Protein AF-0000000077106886 (afdb_homodimer)

pLDDT: mean 86.61, std 11.72, range [45.75, 97.06]

Solvent-accessible surface area (backbone atoms only — not comparable to full-atom values): 14166 Å² total; per-residue (Å²): 125,55,72,69,50,50,53,49,49,54,51,47,49,50,28,23,51,37,14,33,34,45,38,49,25,30,41,24,24,16,42,32,10,67,56,67,72,30,29,49,51,28,30,34,49,17,32,49,42,15,34,51,50,33,48,52,48,27,55,71,69,66,71,48,72,76,53,63,71,43,56,68,70,45,60,75,70,38,60,51,25,6,55,31,52,41,49,38,44,21,49,31,15,53,42,21,74,72,65,31,52,46,56,44,48,43,41,13,44,52,27,18,52,56,40,15,45,55,35,25,42,67,13,45,75,82,43,72,67,43,74,74,43,70,40,36,50,46,2,50,50,23,21,48,52,0,33,50,30,38,64,56,126,126,57,72,71,50,49,53,50,48,54,51,48,50,50,28,23,53,37,14,34,34,45,37,50,26,30,40,24,24,15,42,32,11,68,56,66,71,30,29,51,52,28,30,34,50,17,32,49,43,16,32,48,51,32,48,53,47,27,54,70,69,64,71,48,72,76,53,64,72,43,55,68,69,45,60,77,70,38,60,50,26,6,55,30,52,40,50,38,45,22,49,31,14,53,43,20,72,73,65,30,52,46,56,44,49,42,41,14,44,53,27,19,51,56,41,15,46,54,35,25,42,68,14,46,75,82,44,73,68,43,75,74,44,70,40,37,49,44,2,50,50,23,20,47,53,0,34,52,31,37,65,56,128

Foldseek 3Di:
DPPVVVVVVVVVVVVVVVVVVVLVLLVVLLVVCVVVVALLVSLVVVVVVVVVVVQVVCVVVVVHDDDPVVVVPADPCVVCVVVVSSVVSSVSSVPCVPPHSLLVVLVVVLVVLVVVQVCQCVVPPVHHRDNDDPVSVVVSVVSNVVSCVVPDD/DPPVVVVVVVVVVVVVVVVVVVLVLLVVLLVVCVVVVALLVSLVVVVVVVVVVVQVVCVVVVVHDDDPVVVVPADPVVVCPVVVSSVVSSVSSVPCVPPHSLLVVLVVVLVVLVVVQVCQCVVPPVHHRDNDDPVSVVVSVVSNVVSCVVPDD

Organism: Hirschia baltica (strain ATCC 49814 / DSM 5838 / IFAM 1418) (NCBI:txid582402)

Structure (mmCIF, N/CA/C/O backbone):
data_AF-0000000077106886-model_v1
#
loop_
_entity.id
_entity.type
_entity.pdbx_description
1 polymer 'DMT family transporter'
#
loop_
_atom_site.group_PDB
_atom_site.id
_atom_site.type_symbol
_atom_site.label_atom_id
_atom_site.label_alt_id
_atom_site.label_comp_id
_atom_site.label_asym_id
_atom_site.label_entity_id
_atom_site.label_seq_id
_atom_site.pdbx_PDB_ins_code
_atom_site.Cartn_x
_atom_site.Cartn_y
_atom_site.Cartn_z
_atom_site.occupancy
_atom_site.B_iso_or_equiv
_atom_site.auth_seq_id
_atom_site.auth_comp_id
_atom_site.auth_asym_id
_atom_site.auth_atom_id
_atom_site.pdbx_PDB_model_num
ATOM 1 N N . MET A 1 1 ? -1.456 -30.344 10.289 1 48.84 1 MET A N 1
ATOM 2 C CA . MET A 1 1 ? -1.966 -29.469 9.234 1 48.84 1 MET A CA 1
ATOM 3 C C . MET A 1 1 ? -1.295 -29.797 7.902 1 48.84 1 MET A C 1
ATOM 5 O O . MET A 1 1 ? -0.074 -29.938 7.84 1 48.84 1 MET A O 1
ATOM 9 N N . SER A 1 2 ? -1.958 -30.188 6.902 1 60.47 2 SER A N 1
ATOM 10 C CA . SER A 1 2 ? -1.422 -30.547 5.598 1 60.47 2 SER A CA 1
ATOM 11 C C . SER A 1 2 ? -0.487 -29.469 5.059 1 60.47 2 SER A C 1
ATOM 13 O O . SER A 1 2 ? -0.568 -28.312 5.465 1 60.47 2 SER A O 1
ATOM 15 N N . SER A 1 3 ? 0.584 -29.844 4.34 1 66.69 3 SER A N 1
ATOM 16 C CA . SER A 1 3 ? 1.557 -28.938 3.734 1 66.69 3 SER A CA 1
ATOM 17 C C . SER A 1 3 ? 0.869 -27.75 3.062 1 66.69 3 SER A C 1
ATOM 19 O O . SER A 1 3 ? 1.341 -26.625 3.158 1 66.69 3 SER A O 1
ATOM 21 N N . ALA A 1 4 ? -0.23 -28.078 2.416 1 68.94 4 ALA A N 1
ATOM 22 C CA . ALA A 1 4 ? -1.023 -27.031 1.778 1 68.94 4 ALA A CA 1
ATOM 23 C C . ALA A 1 4 ? -1.6 -26.078 2.814 1 68.94 4 ALA A C 1
ATOM 25 O O . ALA A 1 4 ? -1.629 -24.859 2.596 1 68.94 4 ALA A O 1
ATOM 26 N N . GLY A 1 5 ? -1.905 -26.672 3.898 1 72 5 GLY A N 1
ATOM 27 C CA . GLY A 1 5 ? -2.441 -25.875 4.988 1 72 5 GLY A CA 1
ATOM 28 C C . GLY A 1 5 ? -1.419 -24.938 5.598 1 72 5 GLY A C 1
ATOM 29 O O . GLY A 1 5 ? -1.726 -23.781 5.879 1 72 5 GLY A O 1
ATOM 30 N N . LEU A 1 6 ? -0.205 -25.375 5.691 1 74.94 6 LEU A N 1
ATOM 31 C CA . LEU A 1 6 ? 0.868 -24.578 6.277 1 74.94 6 LEU A CA 1
ATOM 32 C C . LEU A 1 6 ? 1.266 -23.438 5.355 1 74.94 6 LEU A C 1
ATOM 34 O O . LEU A 1 6 ? 1.49 -22.312 5.812 1 74.94 6 LEU A O 1
ATOM 38 N N . THR A 1 7 ? 1.307 -23.766 4.09 1 77.12 7 THR A N 1
ATOM 39 C CA . THR A 1 7 ? 1.648 -22.734 3.117 1 77.12 7 THR A CA 1
ATOM 40 C C . THR A 1 7 ? 0.596 -21.641 3.107 1 77.12 7 THR A C 1
ATOM 42 O O . THR A 1 7 ? 0.933 -20.453 3.059 1 77.12 7 THR A O 1
ATOM 45 N N . GLY A 1 8 ? -0.577 -22.094 3.275 1 81.5 8 GLY A N 1
ATOM 46 C CA . GLY A 1 8 ? -1.662 -21.141 3.352 1 81.5 8 GLY A CA 1
ATOM 47 C C . GLY A 1 8 ? -1.581 -20.234 4.574 1 81.5 8 GLY A C 1
ATOM 48 O O . GLY A 1 8 ? -1.783 -19.031 4.477 1 81.5 8 GLY A O 1
ATOM 49 N N . PHE A 1 9 ? -1.176 -20.922 5.637 1 81 9 PHE A N 1
ATOM 50 C CA . PHE A 1 9 ? -1.066 -20.172 6.887 1 81 9 PHE A CA 1
ATOM 51 C C . PHE A 1 9 ? 0.049 -19.141 6.805 1 81 9 PHE A C 1
ATOM 53 O O . PHE A 1 9 ? -0.137 -17.984 7.203 1 81 9 PHE 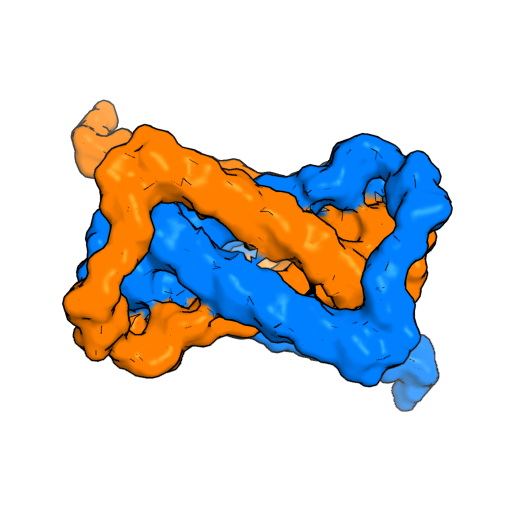A O 1
ATOM 60 N N . PHE A 1 10 ? 1.127 -19.453 6.293 1 88.56 10 PHE A N 1
ATOM 61 C CA . PHE A 1 10 ? 2.27 -18.547 6.199 1 88.56 10 PHE A CA 1
ATOM 62 C C . PHE A 1 10 ? 1.976 -17.406 5.238 1 88.56 10 PHE A C 1
ATOM 64 O O . PHE A 1 10 ? 2.389 -16.266 5.473 1 88.56 10 PHE A O 1
ATOM 71 N N . LEU A 1 11 ? 1.22 -17.797 4.219 1 88.44 11 LEU A N 1
ATOM 72 C CA . LEU A 1 11 ? 0.843 -16.766 3.26 1 88.44 11 LEU A CA 1
ATOM 73 C C . LEU A 1 11 ? -0.084 -15.734 3.902 1 88.44 11 LEU A C 1
ATOM 75 O O . LEU A 1 11 ? 0.103 -14.523 3.727 1 88.44 11 LEU A O 1
ATOM 79 N N . LEU A 1 12 ? -0.946 -16.219 4.703 1 84.44 12 LEU A N 1
ATOM 80 C CA . LEU A 1 12 ? -1.905 -15.32 5.34 1 84.44 12 LEU A CA 1
ATOM 81 C C . LEU A 1 12 ? -1.237 -14.508 6.445 1 84.44 12 LEU A C 1
ATOM 83 O O . LEU A 1 12 ? -1.561 -13.328 6.637 1 84.44 12 LEU A O 1
ATOM 87 N N . ALA A 1 13 ? -0.303 -15.109 7.09 1 90.25 13 ALA A N 1
ATOM 88 C CA . ALA A 1 13 ? 0.464 -14.391 8.102 1 90.25 13 ALA A CA 1
ATOM 89 C C . ALA A 1 13 ? 1.29 -13.273 7.473 1 90.25 13 ALA A C 1
ATOM 91 O O . ALA A 1 13 ? 1.413 -12.188 8.047 1 90.25 13 ALA A O 1
ATOM 92 N N . ALA A 1 14 ? 1.794 -13.555 6.352 1 93.69 14 ALA A N 1
ATOM 93 C CA . ALA A 1 14 ? 2.57 -12.555 5.629 1 93.69 14 ALA A CA 1
ATOM 94 C C . ALA A 1 14 ? 1.695 -11.375 5.223 1 93.69 14 ALA A C 1
ATOM 96 O O . ALA A 1 14 ? 2.109 -10.219 5.336 1 93.69 14 ALA A O 1
ATOM 97 N N . ALA A 1 15 ? 0.518 -11.695 4.777 1 91.94 15 ALA A N 1
ATOM 98 C CA . ALA A 1 15 ? -0.419 -10.641 4.406 1 91.94 15 ALA A CA 1
ATOM 99 C C . ALA A 1 15 ? -0.782 -9.781 5.613 1 91.94 15 ALA A C 1
ATOM 101 O O . ALA A 1 15 ? -0.771 -8.547 5.531 1 91.94 15 ALA A O 1
ATOM 102 N N . PHE A 1 16 ? -1.027 -10.461 6.73 1 88.56 16 PHE A N 1
ATOM 103 C CA . PHE A 1 16 ? -1.378 -9.75 7.957 1 88.56 16 PHE A CA 1
ATOM 104 C C . PHE A 1 16 ? -0.244 -8.836 8.398 1 88.56 16 PHE A C 1
ATOM 106 O O . PHE A 1 16 ? -0.473 -7.668 8.719 1 88.56 16 PHE A O 1
ATOM 113 N N . ALA A 1 17 ? 0.912 -9.328 8.398 1 94.06 17 ALA A N 1
ATOM 114 C CA . ALA A 1 17 ? 2.088 -8.539 8.758 1 94.06 17 ALA A CA 1
ATOM 115 C C . ALA A 1 17 ? 2.262 -7.348 7.824 1 94.06 17 ALA A C 1
ATOM 117 O O . ALA A 1 17 ? 2.637 -6.258 8.266 1 94.06 17 ALA A O 1
ATOM 118 N N . GLY A 1 18 ? 2.01 -7.57 6.582 1 94.88 18 GLY A N 1
ATOM 119 C CA . GLY A 1 18 ? 2.057 -6.484 5.617 1 94.88 18 GLY A CA 1
ATOM 120 C C . GLY A 1 18 ? 1.094 -5.359 5.941 1 94.88 18 GLY A C 1
ATOM 121 O O . GLY A 1 18 ? 1.434 -4.184 5.793 1 94.88 18 GLY A O 1
ATOM 122 N N . GLY A 1 19 ? -0.064 -5.73 6.398 1 92.44 19 GLY A N 1
ATOM 123 C CA . GLY A 1 19 ? -1.034 -4.727 6.809 1 92.44 19 GLY A CA 1
ATOM 124 C C . GLY A 1 19 ? -0.555 -3.873 7.965 1 92.44 19 GLY A C 1
ATOM 125 O O . GLY A 1 19 ? -0.679 -2.646 7.934 1 92.44 19 GLY A O 1
ATOM 126 N N . VAL A 1 20 ? 0.002 -4.492 8.891 1 92.75 20 VAL A N 1
ATOM 127 C CA . VAL A 1 20 ? 0.546 -3.781 10.039 1 92.75 20 VAL A CA 1
ATOM 128 C C . VAL A 1 20 ? 1.64 -2.818 9.586 1 92.75 20 VAL A C 1
ATOM 130 O O . VAL A 1 20 ? 1.66 -1.653 9.984 1 92.75 20 VAL A O 1
ATOM 133 N N . LEU A 1 21 ? 2.486 -3.293 8.758 1 95.25 21 LEU A N 1
ATOM 134 C CA . LEU A 1 21 ? 3.602 -2.494 8.266 1 95.25 21 LEU A CA 1
ATOM 135 C C . LEU A 1 21 ? 3.1 -1.312 7.438 1 95.25 21 LEU A C 1
ATOM 137 O O . LEU A 1 21 ? 3.652 -0.213 7.523 1 95.25 21 LEU A O 1
ATOM 141 N N . VAL A 1 22 ? 2.096 -1.556 6.684 1 94 22 VAL A N 1
ATOM 142 C CA . VAL A 1 22 ? 1.547 -0.493 5.848 1 94 22 VAL A CA 1
ATOM 143 C C . VAL A 1 22 ? 0.956 0.605 6.73 1 94 22 VAL A C 1
ATOM 145 O O . VAL A 1 22 ? 1.113 1.794 6.441 1 94 22 VAL A O 1
ATOM 148 N N . SER A 1 23 ? 0.276 0.227 7.723 1 93.94 23 SER A N 1
ATOM 149 C CA . SER A 1 23 ? -0.255 1.213 8.656 1 93.94 23 SER A CA 1
ATOM 150 C C . SER A 1 23 ? 0.865 2.031 9.297 1 93.94 23 SER A C 1
ATOM 152 O O . SER A 1 23 ? 0.771 3.256 9.383 1 93.94 23 SER A O 1
ATOM 154 N N . ALA A 1 24 ? 1.894 1.361 9.695 1 94.94 24 ALA A N 1
ATOM 155 C CA . ALA A 1 24 ? 3.055 2.051 10.25 1 94.94 24 ALA A CA 1
ATOM 156 C C . ALA A 1 24 ? 3.684 2.982 9.219 1 94.94 24 ALA A C 1
ATOM 158 O O . ALA A 1 24 ? 4.094 4.098 9.555 1 94.94 24 ALA A O 1
ATOM 159 N N . GLN A 1 25 ? 3.744 2.5 8.023 1 94.69 25 GLN A N 1
ATOM 160 C CA . GLN A 1 25 ? 4.309 3.291 6.934 1 94.69 25 GLN A CA 1
ATOM 161 C C . GLN A 1 25 ? 3.572 4.617 6.781 1 94.69 25 GLN A C 1
ATOM 163 O O . GLN A 1 25 ? 4.195 5.652 6.535 1 94.69 25 GLN A O 1
ATOM 168 N N . GLY A 1 26 ? 2.27 4.582 6.926 1 94 26 GLY A N 1
ATOM 169 C CA . GLY A 1 26 ? 1.49 5.805 6.84 1 94 26 GLY A CA 1
ATOM 170 C C . GLY A 1 26 ? 1.891 6.84 7.875 1 94 26 GLY A C 1
ATOM 171 O O . GLY A 1 26 ? 2.043 8.023 7.551 1 94 26 GLY A O 1
ATOM 172 N N . MET A 1 27 ? 2.109 6.367 9.031 1 93.56 27 MET A N 1
ATOM 173 C CA . MET A 1 27 ? 2.496 7.266 10.117 1 93.56 27 MET A CA 1
ATOM 174 C C . MET A 1 27 ? 3.926 7.758 9.93 1 93.56 27 MET A C 1
ATOM 176 O O . MET A 1 27 ? 4.215 8.938 10.141 1 93.56 27 MET A O 1
ATOM 180 N N . VAL A 1 28 ? 4.773 6.895 9.57 1 95.56 28 VAL A N 1
ATOM 181 C CA . VAL A 1 28 ? 6.188 7.191 9.391 1 95.56 28 VAL A CA 1
ATOM 182 C C . VAL A 1 28 ? 6.363 8.203 8.258 1 95.56 28 VAL A C 1
ATOM 184 O O . VAL A 1 28 ? 7.066 9.203 8.414 1 95.56 28 VAL A O 1
ATOM 187 N N . ASN A 1 29 ? 5.672 7.992 7.16 1 95.44 29 ASN A N 1
ATOM 188 C CA . ASN A 1 29 ? 5.742 8.93 6.039 1 95.44 29 ASN A CA 1
ATOM 189 C C . ASN A 1 29 ? 5.09 10.266 6.383 1 95.44 29 ASN A C 1
ATOM 191 O O . ASN A 1 29 ? 5.527 11.312 5.906 1 95.44 29 ASN A O 1
ATOM 195 N N . GLY A 1 30 ? 4.082 10.156 7.156 1 95.19 30 GLY A N 1
ATOM 196 C CA . GLY A 1 30 ? 3.482 11.391 7.652 1 95.19 30 GLY A CA 1
ATOM 197 C C . GLY A 1 30 ? 4.445 12.242 8.453 1 95.19 30 GLY A C 1
ATOM 198 O O . GLY A 1 30 ? 4.492 13.461 8.289 1 95.19 30 GLY A O 1
ATOM 199 N N . LYS A 1 31 ? 5.164 11.578 9.273 1 94.81 31 LYS A N 1
ATOM 200 C CA . LYS A 1 31 ? 6.156 12.297 10.07 1 94.81 31 LYS A CA 1
ATOM 201 C C . LYS A 1 31 ? 7.23 12.914 9.188 1 94.81 31 LYS A C 1
ATOM 203 O O . LYS A 1 31 ? 7.629 14.062 9.391 1 94.81 31 LYS A O 1
ATOM 208 N N . LEU A 1 32 ? 7.684 12.195 8.273 1 94.56 32 LEU A N 1
ATOM 209 C CA . LEU A 1 32 ? 8.688 12.703 7.352 1 94.56 32 LEU A CA 1
ATOM 210 C C . LEU A 1 32 ? 8.156 13.906 6.574 1 94.56 32 LEU A C 1
ATOM 212 O O . LEU A 1 32 ? 8.883 14.875 6.34 1 94.56 32 LEU A O 1
ATOM 216 N N . ASN A 1 33 ? 6.914 13.797 6.176 1 94.88 33 ASN A N 1
ATOM 217 C CA . ASN A 1 33 ? 6.27 14.93 5.516 1 94.88 33 ASN A CA 1
ATOM 218 C C . ASN A 1 33 ? 6.227 16.156 6.426 1 94.88 33 ASN A C 1
ATOM 220 O O . ASN A 1 33 ? 6.461 17.281 5.973 1 94.88 33 ASN A O 1
ATOM 224 N N . GLN A 1 34 ? 5.961 15.938 7.656 1 94.12 34 GLN A N 1
ATOM 225 C CA . GLN A 1 34 ? 5.906 17.047 8.609 1 94.12 34 GLN A CA 1
ATOM 226 C C . GLN A 1 34 ? 7.273 17.703 8.758 1 94.12 34 GLN A C 1
ATOM 228 O O . GLN A 1 34 ? 7.363 18.922 8.945 1 94.12 34 GLN A O 1
ATOM 233 N N . VAL A 1 35 ? 8.312 16.953 8.648 1 93.75 35 VAL A N 1
ATOM 234 C CA . VAL A 1 35 ? 9.672 17.453 8.797 1 93.75 35 VAL A CA 1
ATOM 235 C C . VAL A 1 35 ? 10.102 18.188 7.527 1 93.75 35 VAL A C 1
ATOM 237 O O . VAL A 1 35 ? 10.664 19.281 7.59 1 93.75 35 VAL A O 1
ATOM 240 N N . LEU A 1 36 ? 9.711 17.672 6.418 1 93.69 36 LEU A N 1
ATOM 241 C CA . LEU A 1 36 ? 10.227 18.172 5.145 1 93.69 36 LEU A CA 1
ATOM 242 C C . LEU A 1 36 ? 9.273 19.188 4.527 1 93.69 36 LEU A C 1
ATOM 244 O O . LEU A 1 36 ? 9.68 20 3.693 1 93.69 36 LEU A O 1
ATOM 248 N N . GLY A 1 37 ? 8.016 19 4.848 1 92.19 37 GLY A N 1
ATOM 249 C CA . GLY A 1 37 ? 7 19.875 4.289 1 92.19 37 GLY A CA 1
ATOM 250 C C . GLY A 1 37 ? 6.594 19.484 2.877 1 92.19 37 GLY A C 1
ATOM 251 O O . GLY A 1 37 ? 6.039 20.312 2.141 1 92.19 37 GLY A O 1
ATOM 252 N N . SER A 1 38 ? 6.941 18.328 2.494 1 94.31 38 SER A N 1
ATOM 253 C CA . SER A 1 38 ? 6.645 17.859 1.145 1 94.31 38 SER A CA 1
ATOM 254 C C . SER A 1 38 ? 6.344 16.359 1.129 1 94.31 38 SER A C 1
ATOM 256 O O . SER A 1 38 ? 7.242 15.547 1.303 1 94.31 38 SER A O 1
ATOM 258 N N . PRO A 1 39 ? 5.086 16.047 0.758 1 94.62 39 PRO A N 1
ATOM 259 C CA . PRO A 1 39 ? 4.746 14.625 0.671 1 94.62 39 PRO A CA 1
ATOM 260 C C . PRO A 1 39 ? 5.504 13.906 -0.444 1 94.62 39 PRO A C 1
ATOM 262 O O . PRO A 1 39 ? 5.812 12.719 -0.319 1 94.62 39 PRO A O 1
ATOM 265 N N . ILE A 1 40 ? 5.863 14.633 -1.47 1 95.69 40 ILE A N 1
ATOM 266 C CA . ILE A 1 40 ? 6.582 14.047 -2.592 1 95.69 40 ILE A CA 1
ATOM 267 C C . ILE A 1 40 ? 8.016 13.711 -2.17 1 95.69 40 ILE A C 1
ATOM 269 O O . ILE A 1 40 ? 8.523 12.633 -2.48 1 95.69 40 ILE A O 1
ATOM 273 N N . GLN A 1 41 ? 8.602 14.602 -1.417 1 95.38 41 GLN A N 1
ATOM 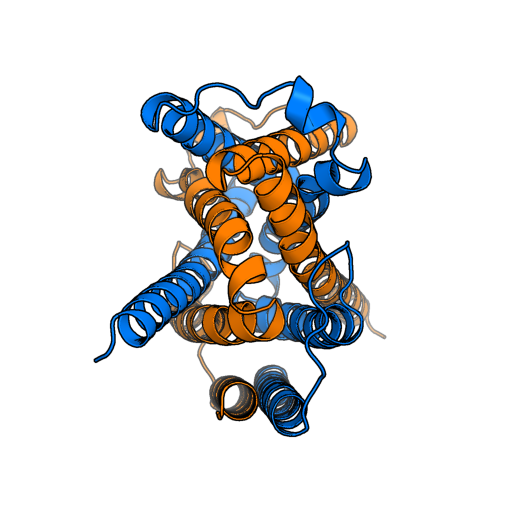274 C CA . GLN A 1 41 ? 9.945 14.328 -0.918 1 95.38 41 GLN A CA 1
ATOM 275 C C . GLN A 1 41 ? 9.945 13.164 0.073 1 95.38 41 GLN A C 1
ATOM 277 O O . GLN A 1 41 ? 10.836 12.32 0.049 1 95.38 41 GLN A O 1
ATOM 282 N N . ALA A 1 42 ? 8.953 13.156 0.899 1 95.62 42 ALA A N 1
ATOM 283 C CA . ALA A 1 42 ? 8.828 12.055 1.847 1 95.62 42 ALA A CA 1
ATOM 284 C C . ALA A 1 42 ? 8.703 10.719 1.12 1 95.62 42 ALA A C 1
ATOM 286 O O . ALA A 1 42 ? 9.398 9.758 1.455 1 95.62 42 ALA A O 1
ATOM 287 N N . ALA A 1 43 ? 7.891 10.688 0.125 1 96.31 43 ALA A N 1
ATOM 288 C CA . ALA A 1 43 ? 7.676 9.469 -0.661 1 96.31 43 ALA A CA 1
ATOM 289 C C . ALA A 1 43 ? 8.945 9.062 -1.396 1 96.31 43 ALA A C 1
ATOM 291 O O . ALA A 1 43 ? 9.258 7.875 -1.499 1 96.31 43 ALA A O 1
ATOM 292 N N . PHE A 1 44 ? 9.641 10.086 -1.904 1 96.44 44 PHE A N 1
ATOM 293 C CA . PHE A 1 44 ? 10.875 9.812 -2.631 1 96.44 44 PHE A CA 1
ATOM 294 C C . PHE A 1 44 ? 11.906 9.141 -1.724 1 96.44 44 PHE A C 1
ATOM 296 O O . PHE A 1 44 ? 12.57 8.188 -2.129 1 96.44 44 PHE A O 1
ATOM 303 N N . ILE A 1 45 ? 12.023 9.609 -0.563 1 95.69 45 ILE A N 1
ATOM 304 C CA . ILE A 1 45 ? 12.953 9.031 0.401 1 95.69 45 ILE A CA 1
ATOM 305 C C . ILE A 1 45 ? 12.516 7.609 0.748 1 95.69 45 ILE A C 1
ATOM 307 O O . ILE A 1 45 ? 13.344 6.691 0.777 1 95.69 45 ILE A O 1
ATOM 311 N N . SER A 1 46 ? 11.273 7.414 1.009 1 96.31 46 SER A N 1
ATOM 312 C CA . SER A 1 46 ? 10.75 6.086 1.307 1 96.31 46 SER A CA 1
ATOM 313 C C . SER A 1 46 ? 11.016 5.113 0.16 1 96.31 46 SER A C 1
ATOM 315 O O . SER A 1 46 ? 11.484 3.996 0.382 1 96.31 46 SER A O 1
ATOM 317 N N . PHE A 1 47 ? 10.742 5.535 -1.035 1 97.06 47 PHE A N 1
ATOM 318 C CA . PHE A 1 47 ? 10.961 4.688 -2.201 1 97.06 47 PHE A CA 1
ATOM 319 C C . PHE A 1 47 ? 12.445 4.422 -2.408 1 97.06 47 PHE A C 1
ATOM 321 O O . PHE A 1 47 ? 12.828 3.357 -2.891 1 97.06 47 PHE A O 1
ATOM 328 N N . SER A 1 48 ? 13.305 5.406 -2.107 1 97.06 48 SER A N 1
ATOM 329 C CA . SER A 1 48 ? 14.742 5.172 -2.176 1 97.06 48 SER A CA 1
ATOM 330 C C . SER A 1 48 ? 15.164 4.055 -1.229 1 97.06 48 SER A C 1
ATOM 332 O O . SER A 1 48 ? 15.93 3.168 -1.611 1 97.06 48 SER A O 1
ATOM 334 N N . GLY A 1 49 ? 14.664 4.164 -0.041 1 97 49 GLY A N 1
ATOM 335 C CA . GLY A 1 49 ? 14.969 3.117 0.92 1 97 49 GLY A CA 1
ATOM 336 C C . GLY A 1 49 ? 14.492 1.746 0.48 1 97 49 GLY A C 1
ATOM 337 O O . GLY A 1 49 ? 15.25 0.774 0.533 1 97 49 GLY A O 1
ATOM 338 N N . GLY A 1 50 ? 13.211 1.658 0.047 1 96.94 50 GLY A N 1
ATOM 339 C CA . GLY A 1 50 ? 12.68 0.393 -0.434 1 96.94 50 GLY A CA 1
ATOM 340 C C . GLY A 1 50 ? 13.406 -0.134 -1.658 1 96.94 50 GLY A C 1
ATOM 341 O O . GLY A 1 50 ? 13.641 -1.338 -1.777 1 96.94 50 GLY A O 1
ATOM 342 N N . TRP A 1 51 ? 13.727 0.736 -2.518 1 96.81 51 TRP A N 1
ATOM 343 C CA . TRP A 1 51 ? 14.453 0.378 -3.73 1 96.81 51 TRP A CA 1
ATOM 344 C C . TRP A 1 51 ? 15.82 -0.216 -3.395 1 96.81 51 TRP A C 1
ATOM 346 O O . TRP A 1 51 ? 16.219 -1.237 -3.961 1 96.81 51 TRP A O 1
ATOM 356 N N . LEU A 1 52 ? 16.5 0.399 -2.48 1 96.69 52 LEU A N 1
ATOM 357 C CA . LEU A 1 52 ? 17.812 -0.093 -2.049 1 96.69 52 LEU A CA 1
ATOM 358 C C . LEU A 1 52 ? 17.688 -1.457 -1.378 1 96.69 52 LEU A C 1
ATOM 360 O O . LEU A 1 52 ? 18.469 -2.361 -1.645 1 96.69 52 LEU A O 1
ATOM 364 N N . ILE A 1 53 ? 16.75 -1.61 -0.521 1 96.69 53 ILE A N 1
ATOM 365 C CA . ILE A 1 53 ? 16.516 -2.869 0.18 1 96.69 53 ILE A CA 1
ATOM 366 C C . ILE A 1 53 ? 16.25 -3.982 -0.832 1 96.69 53 ILE A C 1
ATOM 368 O O . ILE A 1 53 ? 16.859 -5.055 -0.756 1 96.69 53 ILE A O 1
ATOM 372 N N . LEU A 1 54 ? 15.391 -3.725 -1.764 1 96.19 54 LEU A N 1
ATOM 373 C CA . LEU A 1 54 ? 15.062 -4.723 -2.775 1 96.19 54 LEU A CA 1
ATOM 374 C C . LEU A 1 54 ? 16.266 -5.031 -3.654 1 96.19 54 LEU A C 1
ATOM 376 O O . LEU A 1 54 ? 16.469 -6.18 -4.047 1 96.19 54 LEU A O 1
ATOM 380 N N . GLY A 1 55 ? 17.031 -4.012 -3.994 1 95.19 55 GLY A N 1
ATOM 381 C CA . GLY A 1 55 ? 18.266 -4.234 -4.746 1 95.19 55 GLY A CA 1
ATOM 382 C C . GLY A 1 55 ? 19.234 -5.148 -4.035 1 95.19 55 GLY A C 1
ATOM 383 O O . GLY A 1 55 ? 19.781 -6.074 -4.641 1 95.19 55 GLY A O 1
ATOM 384 N N . VAL A 1 56 ? 19.422 -4.84 -2.791 1 95.06 56 VAL A N 1
ATOM 385 C CA . VAL A 1 56 ? 20.328 -5.656 -1.99 1 95.06 56 VAL A CA 1
ATOM 386 C C . VAL A 1 56 ? 19.797 -7.086 -1.906 1 95.06 56 VAL A C 1
ATOM 388 O O . VAL A 1 56 ? 20.562 -8.047 -2.066 1 95.06 56 VAL A O 1
ATOM 391 N N . MET A 1 57 ? 18.5 -7.258 -1.697 1 94.06 57 MET A N 1
ATOM 392 C CA . MET A 1 57 ? 17.891 -8.586 -1.61 1 94.06 57 MET A CA 1
ATOM 393 C C . MET A 1 57 ? 18.031 -9.328 -2.936 1 94.06 57 MET A C 1
ATOM 395 O O . MET A 1 57 ? 18.234 -10.547 -2.951 1 94.06 57 MET A O 1
ATOM 399 N N . MET A 1 58 ? 17.781 -8.602 -3.98 1 92.62 58 MET A N 1
ATOM 400 C CA . MET A 1 58 ? 17.906 -9.195 -5.309 1 92.62 58 MET A CA 1
ATOM 401 C C . MET A 1 58 ? 19.328 -9.734 -5.52 1 92.62 58 MET A C 1
ATOM 403 O O . MET A 1 58 ? 19.5 -10.836 -6.039 1 92.62 58 MET A O 1
ATOM 407 N N . PHE A 1 59 ? 20.281 -8.977 -5.137 1 89.25 59 PHE A N 1
ATOM 408 C CA . PHE A 1 59 ? 21.672 -9.375 -5.273 1 89.25 59 PHE A CA 1
ATOM 409 C C . PHE A 1 59 ? 21.984 -10.562 -4.367 1 89.25 59 PHE A C 1
ATOM 411 O O . PHE A 1 59 ? 22.672 -11.5 -4.781 1 89.25 59 PHE A O 1
ATOM 418 N N . LEU A 1 60 ? 21.453 -10.562 -3.195 1 90.38 60 LEU A N 1
ATOM 419 C CA . LEU A 1 60 ? 21.75 -11.602 -2.217 1 90.38 60 LEU A CA 1
ATOM 420 C C . LEU A 1 60 ? 21.016 -12.898 -2.559 1 90.38 60 LEU A C 1
ATOM 422 O O . LEU A 1 60 ? 21.453 -13.984 -2.174 1 90.38 60 LEU A O 1
ATOM 426 N N . SER A 1 61 ? 19.844 -12.844 -3.141 1 85.88 61 SER A N 1
ATOM 427 C CA . SER A 1 61 ? 19.047 -14.023 -3.449 1 85.88 61 SER A CA 1
ATOM 428 C C . SER A 1 61 ? 19.656 -14.812 -4.602 1 85.88 61 SER A C 1
ATOM 430 O O . SER A 1 61 ? 19.234 -15.93 -4.887 1 85.88 61 SER A O 1
ATOM 432 N N . GLY A 1 62 ? 20.688 -14.297 -5.266 1 79.94 62 GLY A N 1
ATOM 433 C CA . GLY A 1 62 ? 21.359 -15.023 -6.328 1 79.94 62 GLY A CA 1
ATOM 434 C C . GLY A 1 62 ? 20.703 -14.852 -7.68 1 79.94 62 GLY A C 1
ATOM 435 O O . GLY A 1 62 ? 21.234 -15.305 -8.695 1 79.94 62 GLY A O 1
ATOM 436 N N . HIS A 1 63 ? 19.453 -14.492 -7.723 1 74.19 63 HIS A N 1
ATOM 437 C CA . HIS A 1 63 ? 18.734 -14.383 -8.992 1 74.19 63 HIS A CA 1
ATOM 438 C C . HIS A 1 63 ? 19.328 -13.281 -9.867 1 74.19 63 HIS A C 1
ATOM 440 O O . HIS A 1 63 ? 19.156 -13.289 -11.086 1 74.19 63 HIS A O 1
ATOM 446 N N . GLY A 1 64 ? 20.25 -12.469 -9.25 1 79.88 64 GLY A N 1
ATOM 447 C CA . GLY A 1 64 ? 20.828 -11.383 -10.016 1 79.88 64 GLY A CA 1
ATOM 448 C C . GLY A 1 64 ? 19.797 -10.422 -10.578 1 79.88 64 GLY A C 1
ATOM 449 O O . GLY A 1 64 ? 18.688 -10.336 -10.07 1 79.88 64 GLY A O 1
ATOM 450 N N . ALA A 1 65 ? 20.172 -9.641 -11.68 1 86.12 65 ALA A N 1
ATOM 451 C CA . ALA A 1 65 ? 19.312 -8.672 -12.352 1 86.12 65 ALA A CA 1
ATOM 452 C C . ALA A 1 65 ? 18.25 -9.375 -13.195 1 86.12 65 ALA A C 1
ATOM 454 O O . ALA A 1 65 ? 18.453 -10.5 -13.656 1 86.12 65 ALA A O 1
ATOM 455 N N . PRO A 1 66 ? 17.047 -8.758 -13.266 1 88.38 66 PRO A N 1
ATOM 456 C CA . PRO A 1 66 ? 16 -9.352 -14.109 1 88.38 66 PRO A CA 1
ATOM 457 C C . PRO A 1 66 ? 16.484 -9.648 -15.531 1 88.38 66 PRO A C 1
ATOM 459 O O . PRO A 1 66 ? 17.266 -8.875 -16.094 1 88.38 66 PRO A O 1
ATOM 462 N N . SER A 1 67 ? 16.125 -10.867 -15.984 1 88.94 67 SER A N 1
ATOM 463 C CA . SER A 1 67 ? 16.453 -11.234 -17.359 1 88.94 67 SER A CA 1
ATOM 464 C C . SER A 1 67 ? 15.781 -10.297 -18.359 1 88.94 67 SER A C 1
ATOM 466 O O . SER A 1 67 ? 14.555 -10.172 -18.359 1 88.94 67 SER A O 1
ATOM 468 N N . MET A 1 68 ? 16.594 -9.75 -19.125 1 91.12 68 MET A N 1
ATOM 469 C CA . MET A 1 68 ? 16.047 -8.852 -20.125 1 91.12 68 MET A CA 1
ATOM 470 C C . MET A 1 68 ? 15.188 -9.609 -21.125 1 91.12 68 MET A C 1
ATOM 472 O O . MET A 1 68 ? 14.211 -9.07 -21.641 1 91.12 68 MET A O 1
ATOM 476 N N . THR A 1 69 ? 15.562 -10.812 -21.375 1 92.31 69 THR A N 1
ATOM 477 C CA . THR A 1 69 ? 14.789 -11.648 -22.281 1 92.31 69 THR A CA 1
ATOM 478 C C . THR A 1 69 ? 13.391 -11.914 -21.703 1 92.31 69 THR A C 1
ATOM 480 O O . THR A 1 69 ? 12.391 -11.75 -22.406 1 92.31 69 THR A O 1
ATOM 483 N N . ARG A 1 70 ? 13.367 -12.234 -20.484 1 92.5 70 ARG A N 1
ATOM 484 C CA . ARG A 1 70 ? 12.078 -12.477 -19.859 1 92.5 70 ARG A CA 1
ATOM 485 C C . ARG A 1 70 ? 11.273 -11.188 -19.734 1 92.5 70 ARG A C 1
ATOM 487 O O . ARG A 1 70 ? 10.07 -11.172 -20.016 1 92.5 70 ARG A O 1
ATOM 494 N N . LEU A 1 71 ? 11.953 -10.156 -19.375 1 92.81 71 LEU A N 1
ATOM 495 C CA . LEU A 1 71 ? 11.297 -8.867 -19.203 1 92.81 71 LEU A CA 1
ATOM 496 C C . LEU A 1 71 ? 10.68 -8.383 -20.516 1 92.81 71 LEU A C 1
ATOM 498 O O . LEU A 1 71 ? 9.625 -7.754 -20.516 1 92.81 71 LEU A O 1
ATOM 502 N N . SER A 1 72 ? 11.32 -8.688 -21.594 1 93.75 72 SER A N 1
ATOM 503 C CA . SER A 1 72 ? 10.844 -8.242 -22.891 1 93.75 72 SER A CA 1
ATOM 504 C C . SER A 1 72 ? 9.555 -8.945 -23.281 1 93.75 72 SER A C 1
ATOM 506 O O . SER A 1 72 ? 8.836 -8.492 -24.188 1 93.75 72 SER A O 1
ATOM 508 N N . THR A 1 73 ? 9.234 -10.039 -22.641 1 94 73 THR A N 1
ATOM 509 C CA . THR A 1 73 ? 8.008 -10.773 -22.938 1 94 73 THR A CA 1
ATOM 510 C C . THR A 1 73 ? 6.852 -10.258 -22.094 1 94 73 THR A C 1
ATOM 512 O O . THR A 1 73 ? 5.691 -10.602 -22.344 1 94 73 THR A O 1
ATOM 515 N N . ALA A 1 74 ? 7.184 -9.469 -21.172 1 94.31 74 ALA A N 1
ATOM 516 C CA . ALA A 1 74 ? 6.141 -8.938 -20.297 1 94.31 74 ALA A CA 1
ATOM 517 C C . ALA A 1 74 ? 5.305 -7.883 -21.016 1 94.31 74 ALA A C 1
ATOM 519 O O . ALA A 1 74 ? 5.84 -7.066 -21.766 1 94.31 74 ALA A O 1
ATOM 520 N N . PRO A 1 75 ? 3.986 -7.926 -20.844 1 95.25 75 PRO A N 1
ATOM 521 C CA . PRO A 1 75 ? 3.207 -6.801 -21.375 1 95.25 75 PRO A CA 1
ATOM 522 C C . PRO A 1 75 ? 3.621 -5.461 -20.766 1 95.25 75 PRO A C 1
ATOM 524 O O . PRO A 1 75 ? 3.973 -5.391 -19.594 1 95.25 75 PRO A O 1
ATOM 527 N N . TRP A 1 76 ? 3.512 -4.406 -21.531 1 93.56 76 TRP A N 1
ATOM 528 C CA . TRP A 1 76 ? 4.051 -3.109 -21.141 1 93.56 76 TRP A CA 1
ATOM 529 C C . TRP A 1 76 ? 3.402 -2.619 -19.844 1 93.56 76 TRP A C 1
ATOM 531 O O . TRP A 1 76 ? 4.039 -1.934 -19.047 1 93.56 76 TRP A O 1
ATOM 541 N N . TRP A 1 77 ? 2.209 -2.934 -19.641 1 93.94 77 TRP A N 1
ATOM 542 C CA . TRP A 1 77 ? 1.499 -2.449 -18.469 1 93.94 77 TRP A CA 1
ATOM 543 C C . TRP A 1 77 ? 2.018 -3.129 -17.203 1 93.94 77 TRP A C 1
ATOM 545 O O . TRP A 1 77 ? 1.764 -2.66 -16.078 1 93.94 77 TRP A O 1
ATOM 555 N N . ALA A 1 78 ? 2.723 -4.234 -17.297 1 95.06 78 ALA A N 1
ATOM 556 C CA . ALA A 1 78 ? 3.279 -4.941 -16.156 1 95.06 78 ALA A CA 1
ATOM 557 C C . ALA A 1 78 ? 4.414 -4.145 -15.516 1 95.06 78 ALA A C 1
ATOM 559 O O . ALA A 1 78 ? 4.797 -4.406 -14.375 1 95.06 78 ALA A O 1
ATOM 560 N N . LEU A 1 79 ? 4.906 -3.168 -16.25 1 93.44 79 LEU A N 1
ATOM 561 C CA . LEU A 1 79 ? 6.016 -2.355 -15.75 1 93.44 79 LEU A CA 1
ATOM 562 C C . LEU A 1 79 ? 5.5 -1.127 -15.008 1 93.44 79 LEU A C 1
ATOM 564 O O . LEU A 1 79 ? 6.289 -0.365 -14.445 1 93.44 79 LEU A O 1
ATOM 568 N N . LEU A 1 80 ? 4.176 -1.021 -14.828 1 93.81 80 LEU A N 1
ATOM 569 C CA . LEU A 1 80 ? 3.584 0.189 -14.273 1 93.81 80 LEU A CA 1
ATOM 570 C C . LEU A 1 80 ? 3.201 -0.019 -12.805 1 93.81 80 LEU A C 1
ATOM 572 O O . LEU A 1 80 ? 2.418 0.753 -12.25 1 93.81 80 LEU A O 1
ATOM 576 N N . GLY A 1 81 ? 3.713 -1.045 -12.203 1 92.31 81 GLY A N 1
ATOM 577 C CA . GLY A 1 81 ? 3.387 -1.322 -10.812 1 92.31 81 GLY A CA 1
ATOM 578 C C . GLY A 1 81 ? 3.816 -0.217 -9.867 1 92.31 81 GLY A C 1
ATOM 579 O O . GLY A 1 81 ? 3.201 -0.018 -8.812 1 92.31 81 GLY A O 1
ATOM 580 N N . GLY A 1 82 ? 4.812 0.494 -10.266 1 92.69 82 GLY A N 1
ATOM 581 C CA . GLY A 1 82 ? 5.363 1.541 -9.414 1 92.69 82 GLY A CA 1
ATOM 582 C C . GLY A 1 82 ? 4.473 2.764 -9.32 1 92.69 82 GLY A C 1
ATOM 583 O O . GLY A 1 82 ? 4.609 3.568 -8.398 1 92.69 82 GLY A O 1
ATOM 584 N N . VAL A 1 83 ? 3.545 2.947 -10.227 1 95 83 VAL A N 1
ATOM 585 C CA . VAL A 1 83 ? 2.641 4.094 -10.242 1 95 83 VAL A CA 1
ATOM 586 C C . VAL A 1 83 ? 1.74 4.059 -9.008 1 95 83 VAL A C 1
ATOM 588 O O . VAL A 1 83 ? 1.62 5.055 -8.289 1 95 83 VAL A O 1
ATOM 591 N N . ALA A 1 84 ? 1.202 2.912 -8.734 1 94.88 84 ALA A N 1
ATOM 592 C CA . ALA A 1 84 ? 0.296 2.76 -7.598 1 94.88 84 ALA A CA 1
ATOM 593 C C . ALA A 1 84 ? 1.03 2.979 -6.277 1 94.88 84 ALA A C 1
ATOM 595 O O . ALA A 1 84 ? 0.552 3.709 -5.41 1 94.88 84 ALA A O 1
ATOM 596 N N . GLY A 1 85 ? 2.189 2.416 -6.211 1 93.44 85 GLY A N 1
ATOM 597 C CA . GLY A 1 85 ? 2.961 2.559 -4.988 1 93.44 85 GLY A CA 1
ATOM 598 C C . GLY A 1 85 ? 3.371 3.992 -4.703 1 93.44 85 GLY A C 1
ATOM 599 O O . GLY A 1 85 ? 3.242 4.469 -3.574 1 93.44 85 GLY A O 1
ATOM 600 N N . SER A 1 86 ? 3.836 4.633 -5.703 1 95.88 86 SER A N 1
ATOM 601 C CA . SER A 1 86 ? 4.289 6.008 -5.523 1 95.88 86 SER A CA 1
ATOM 602 C C . SER A 1 86 ? 3.121 6.934 -5.191 1 95.88 86 SER A C 1
ATOM 604 O O . SER A 1 86 ? 3.246 7.824 -4.348 1 95.88 86 SER A O 1
ATOM 606 N N . TYR A 1 87 ? 2.014 6.746 -5.824 1 96.19 87 TYR A N 1
ATOM 607 C CA . TYR A 1 87 ? 0.815 7.512 -5.504 1 96.19 87 TYR A CA 1
ATOM 608 C C . TYR A 1 87 ? 0.384 7.27 -4.059 1 96.19 87 TYR A C 1
ATOM 610 O O . TYR A 1 87 ? 0.096 8.219 -3.326 1 96.19 87 TYR A O 1
ATOM 618 N N . MET A 1 88 ? 0.358 6.035 -3.682 1 93.5 88 MET A N 1
ATOM 619 C CA . MET A 1 88 ? -0.127 5.668 -2.355 1 93.5 88 MET A CA 1
ATOM 620 C C . MET A 1 88 ? 0.777 6.238 -1.268 1 93.5 88 MET A C 1
ATOM 622 O O . MET A 1 88 ? 0.294 6.816 -0.293 1 93.5 88 MET A O 1
ATOM 626 N N . VAL A 1 89 ? 2.045 6.094 -1.436 1 95 89 VAL A N 1
ATOM 627 C CA . VAL A 1 89 ? 2.967 6.562 -0.406 1 95 89 VAL A CA 1
ATOM 628 C C . VAL A 1 89 ? 2.873 8.086 -0.282 1 95 89 VAL A C 1
ATOM 630 O O . VAL A 1 89 ? 2.76 8.617 0.824 1 95 89 VAL A O 1
ATOM 633 N N . ALA A 1 90 ? 2.818 8.805 -1.422 1 95.56 90 ALA A N 1
ATOM 634 C CA . ALA A 1 90 ? 2.738 10.258 -1.389 1 95.56 90 ALA A CA 1
ATOM 635 C C . ALA A 1 90 ? 1.406 10.719 -0.804 1 95.56 90 ALA A C 1
ATOM 637 O O . ALA A 1 90 ? 1.369 11.633 0.029 1 95.56 90 ALA A O 1
ATOM 638 N N . SER A 1 91 ? 0.34 10.102 -1.211 1 95.44 91 SER A N 1
ATOM 639 C CA . SER A 1 91 ? -0.979 10.508 -0.738 1 95.44 91 SER A CA 1
ATOM 640 C C . SER A 1 91 ? -1.163 10.172 0.739 1 95.44 91 SER A C 1
ATOM 642 O O . SER A 1 91 ? -1.805 10.93 1.476 1 95.44 91 SER A O 1
ATOM 644 N N . THR A 1 92 ? -0.607 9.055 1.16 1 94 92 THR A N 1
ATOM 645 C CA . THR A 1 92 ? -0.693 8.688 2.568 1 94 92 THR A CA 1
ATOM 646 C C . THR A 1 92 ? 0.12 9.641 3.434 1 94 92 THR A C 1
ATOM 648 O O . THR A 1 92 ? -0.315 10.023 4.52 1 94 92 THR A O 1
ATOM 651 N N . ALA A 1 93 ? 1.256 10.031 2.943 1 94.19 93 ALA A N 1
ATOM 652 C CA . ALA A 1 93 ? 2.076 11 3.664 1 94.19 93 ALA A CA 1
ATOM 653 C C . ALA A 1 93 ? 1.333 12.32 3.84 1 94.19 93 ALA A C 1
ATOM 655 O O . ALA A 1 93 ? 1.512 13.008 4.848 1 94.19 93 ALA A O 1
ATOM 656 N N . PHE A 1 94 ? 0.549 12.562 2.896 1 94.44 94 PHE A N 1
ATOM 657 C CA . PHE A 1 94 ? -0.218 13.805 2.912 1 94.44 94 PHE A CA 1
ATOM 658 C C . PHE A 1 94 ? -1.471 13.656 3.766 1 94.44 94 PHE A C 1
ATOM 660 O O . PHE A 1 94 ? -1.785 14.531 4.574 1 94.44 94 PHE A O 1
ATOM 667 N N . GLY A 1 95 ? -2.121 12.633 3.615 1 93.94 95 GLY A N 1
ATOM 668 C CA . GLY A 1 95 ? -3.459 12.461 4.156 1 93.94 95 GLY A CA 1
ATOM 669 C C . GLY A 1 95 ? -3.465 12.039 5.613 1 93.94 95 GLY A C 1
ATOM 670 O O . GLY A 1 95 ? -4.281 12.516 6.402 1 93.94 95 GLY A O 1
ATOM 671 N N . VAL A 1 96 ? -2.555 11.219 6.035 1 91.56 96 VAL A N 1
ATOM 672 C CA . VAL A 1 96 ? -2.576 10.594 7.352 1 91.56 96 VAL A CA 1
ATOM 673 C C . VAL A 1 96 ? -2.4 11.656 8.43 1 91.56 96 VAL A C 1
ATOM 675 O O . VAL A 1 96 ? -3.135 11.672 9.422 1 91.56 96 VAL A O 1
ATOM 678 N N . PRO A 1 97 ? -1.468 12.602 8.25 1 91.94 97 PRO A N 1
ATOM 679 C CA . PRO A 1 97 ? -1.337 13.625 9.289 1 91.94 97 PRO A CA 1
ATOM 680 C C . PRO A 1 97 ? -2.576 14.508 9.406 1 91.94 97 PRO A C 1
ATOM 682 O O . PRO A 1 97 ? -2.766 15.18 10.422 1 91.94 97 PRO A O 1
ATOM 685 N N . ARG A 1 98 ? -3.465 14.469 8.461 1 90 98 ARG A N 1
ATOM 686 C CA . ARG A 1 98 ? -4.602 15.383 8.438 1 90 98 ARG A CA 1
ATOM 687 C C . ARG A 1 98 ? -5.863 14.703 8.953 1 90 98 ARG A C 1
ATOM 689 O O . ARG A 1 98 ? -6.641 15.305 9.695 1 90 98 ARG A O 1
ATOM 696 N N . VAL A 1 99 ? -6.043 13.445 8.594 1 85.81 99 VAL A N 1
ATOM 697 C CA . VAL A 1 99 ? -7.336 12.836 8.914 1 85.81 99 VAL A CA 1
ATOM 698 C C . VAL A 1 99 ? -7.133 11.648 9.852 1 85.81 99 VAL A C 1
ATOM 700 O O . VAL A 1 99 ? -8.094 11.125 10.414 1 85.81 99 VAL A O 1
ATOM 703 N N . GLY A 1 100 ? -5.902 11.211 10 1 87.12 100 GLY A N 1
ATOM 704 C CA . GLY A 1 100 ? -5.617 10.016 10.781 1 87.12 100 GLY A CA 1
ATOM 705 C C . GLY A 1 100 ? -5.492 8.766 9.938 1 87.12 100 GLY A C 1
ATOM 706 O O . GLY A 1 100 ? -6.055 8.688 8.844 1 87.12 100 GLY A O 1
ATOM 707 N N . VAL A 1 101 ? -4.703 7.875 10.547 1 89.75 101 VAL A N 1
ATOM 708 C CA . VAL A 1 101 ? -4.391 6.648 9.82 1 89.75 101 VAL A CA 1
ATOM 709 C C . VAL A 1 101 ? -5.645 5.793 9.68 1 89.75 101 VAL A C 1
ATOM 711 O O . VAL A 1 101 ? -5.879 5.191 8.633 1 89.75 101 VAL A O 1
ATOM 714 N N . THR A 1 102 ? -6.516 5.773 10.617 1 86 102 THR A N 1
ATOM 715 C CA . THR A 1 102 ? -7.719 4.945 10.609 1 86 102 THR A CA 1
ATOM 716 C C . THR A 1 102 ? -8.68 5.406 9.516 1 86 102 THR A C 1
ATOM 718 O O . THR A 1 102 ? -9.125 4.602 8.688 1 86 102 THR A O 1
ATOM 721 N N . VAL A 1 103 ? -8.93 6.645 9.461 1 81.94 103 VAL A N 1
ATOM 722 C CA . VAL A 1 103 ? -9.859 7.195 8.484 1 81.94 103 VAL A CA 1
ATOM 723 C C . VAL A 1 103 ? -9.289 7.027 7.078 1 81.94 103 VAL A C 1
ATOM 725 O O . VAL A 1 103 ? -10 6.625 6.152 1 81.94 103 VAL A O 1
ATOM 728 N N . TRP A 1 104 ? -8.047 7.312 6.926 1 88.19 104 TRP A N 1
ATOM 729 C CA . TRP A 1 104 ? -7.406 7.211 5.617 1 88.19 104 TRP A CA 1
ATOM 730 C C . TRP A 1 104 ? -7.52 5.793 5.062 1 88.19 104 TRP A C 1
ATOM 732 O O . TRP A 1 104 ? -8.008 5.594 3.947 1 88.19 104 TRP A O 1
ATOM 742 N N . PHE A 1 105 ? -7.234 4.824 5.84 1 87.69 105 PHE A N 1
ATOM 743 C CA . PHE A 1 105 ? -7.199 3.459 5.332 1 87.69 105 PHE A CA 1
ATOM 744 C C . PHE A 1 105 ? -8.602 2.869 5.266 1 87.69 105 PHE A C 1
ATOM 746 O O . PHE A 1 105 ? -8.883 2.014 4.426 1 87.69 105 PHE A O 1
ATOM 753 N N . ALA A 1 106 ? -9.484 3.389 6.066 1 80.44 106 ALA A N 1
ATOM 754 C CA . ALA A 1 106 ? -10.867 2.938 5.934 1 80.44 106 ALA A CA 1
ATOM 755 C C . ALA A 1 106 ? -11.414 3.248 4.543 1 80.44 106 ALA A C 1
ATOM 757 O O . ALA A 1 106 ? -12.062 2.402 3.918 1 80.44 106 ALA A O 1
ATOM 758 N N . VAL A 1 107 ? -11.141 4.426 4.043 1 81.25 107 VAL A N 1
ATOM 759 C CA . VAL A 1 107 ? -11.633 4.84 2.734 1 81.25 107 VAL A CA 1
ATOM 760 C C . VAL A 1 107 ? -10.836 4.145 1.636 1 81.25 107 VAL A C 1
ATOM 762 O O . VAL A 1 107 ? -11.406 3.674 0.648 1 81.25 107 VAL A O 1
ATOM 765 N N . LEU A 1 108 ? -9.578 4.082 1.795 1 87.81 108 LEU A N 1
ATOM 766 C CA . LEU A 1 108 ? -8.719 3.404 0.829 1 87.81 108 LEU A CA 1
ATOM 767 C C . LEU A 1 108 ? -9.141 1.949 0.654 1 87.81 108 LEU A C 1
ATOM 769 O O . LEU A 1 108 ? -9.211 1.451 -0.472 1 87.81 108 LEU A O 1
ATOM 773 N N . LEU A 1 109 ? -9.484 1.348 1.658 1 83.69 109 LEU A N 1
ATOM 774 C CA . LEU A 1 109 ? -9.836 -0.067 1.655 1 83.69 109 LEU A CA 1
ATOM 775 C C . LEU A 1 109 ? -11.133 -0.302 0.889 1 83.69 109 LEU A C 1
ATOM 777 O O . LEU A 1 109 ? -11.297 -1.335 0.234 1 83.69 109 LEU A O 1
ATOM 781 N N . ALA A 1 110 ? -12.008 0.612 1.034 1 79.25 110 ALA A N 1
ATOM 782 C CA . ALA A 1 110 ? -13.242 0.498 0.269 1 79.25 110 ALA A CA 1
ATOM 783 C C . ALA A 1 110 ? -12.961 0.403 -1.227 1 79.25 110 ALA A C 1
ATOM 785 O O . ALA A 1 110 ? -13.477 -0.483 -1.91 1 79.25 110 ALA A O 1
ATOM 786 N N . GLY A 1 111 ? -12.156 1.273 -1.689 1 84.69 111 GLY A N 1
ATOM 787 C CA . GLY A 1 111 ? -11.766 1.221 -3.09 1 84.69 111 GLY A CA 1
ATOM 788 C C . GLY A 1 111 ? -10.969 -0.02 -3.441 1 84.69 111 GLY A C 1
ATOM 789 O O . GLY A 1 111 ? -11.148 -0.593 -4.52 1 84.69 111 GLY A O 1
ATOM 790 N N . GLN A 1 112 ? -10.164 -0.411 -2.518 1 89.38 112 GLN A N 1
ATOM 791 C CA . GLN A 1 112 ? -9.289 -1.563 -2.717 1 89.38 112 GLN A CA 1
ATOM 792 C C . GLN A 1 112 ? -10.102 -2.85 -2.854 1 89.38 112 GLN A C 1
ATOM 794 O O . GLN A 1 112 ? -9.883 -3.633 -3.779 1 89.38 112 GLN A O 1
ATOM 799 N N . LEU A 1 113 ? -11.07 -3.09 -2.037 1 84.38 113 LEU A N 1
ATOM 800 C CA . LEU A 1 113 ? -11.82 -4.34 -2.035 1 84.38 113 LEU A CA 1
ATOM 801 C C . LEU A 1 113 ? -12.812 -4.383 -3.191 1 84.38 113 LEU A C 1
ATOM 803 O O . LEU A 1 113 ? -13.031 -5.438 -3.789 1 84.38 113 LEU A O 1
ATOM 807 N N . ILE A 1 114 ? -13.43 -3.268 -3.486 1 84.62 114 ILE A N 1
ATOM 808 C CA . ILE A 1 114 ? -14.32 -3.211 -4.641 1 84.62 114 ILE A CA 1
ATOM 809 C C . ILE A 1 114 ? -13.547 -3.561 -5.91 1 84.62 114 ILE A C 1
ATOM 811 O O . ILE A 1 114 ? -13.984 -4.398 -6.703 1 84.62 114 ILE A O 1
ATOM 815 N N . ALA A 1 115 ? -12.461 -2.975 -6.035 1 91.38 115 ALA A N 1
ATOM 816 C CA . ALA A 1 115 ? -11.633 -3.246 -7.207 1 91.38 115 ALA A CA 1
ATOM 817 C C . ALA A 1 115 ? -11.133 -4.688 -7.207 1 91.38 115 ALA A C 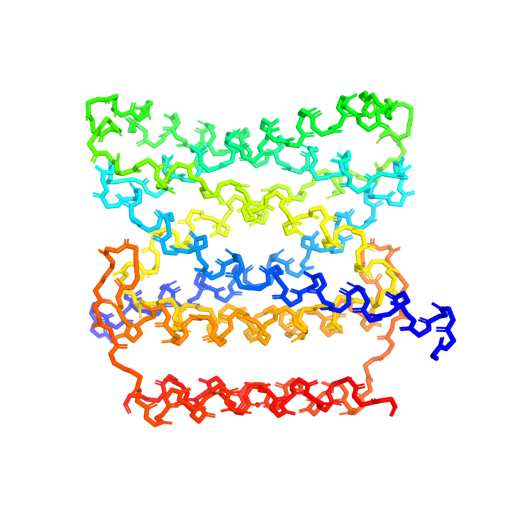1
ATOM 819 O O . ALA A 1 115 ? -11.117 -5.344 -8.25 1 91.38 115 ALA A O 1
ATOM 820 N N . ALA A 1 116 ? -10.766 -5.168 -6.059 1 90.94 116 ALA A N 1
ATOM 821 C CA . ALA A 1 116 ? -10.258 -6.535 -5.941 1 90.94 116 ALA A CA 1
ATOM 822 C C . ALA A 1 116 ? -11.305 -7.547 -6.398 1 90.94 116 ALA A C 1
ATOM 824 O O . ALA A 1 116 ? -10.984 -8.492 -7.121 1 90.94 116 ALA A O 1
ATOM 825 N N . LEU A 1 117 ? -12.508 -7.336 -6.012 1 86.94 117 LEU A N 1
ATOM 826 C CA . LEU A 1 117 ? -13.586 -8.234 -6.406 1 86.94 117 LEU A CA 1
ATOM 827 C C . LEU A 1 117 ? -13.781 -8.211 -7.918 1 86.94 117 LEU A C 1
ATOM 829 O O . LEU A 1 117 ? -13.93 -9.266 -8.539 1 86.94 117 LEU A O 1
ATOM 833 N N . ILE A 1 118 ? -13.781 -7.027 -8.422 1 89.94 118 ILE 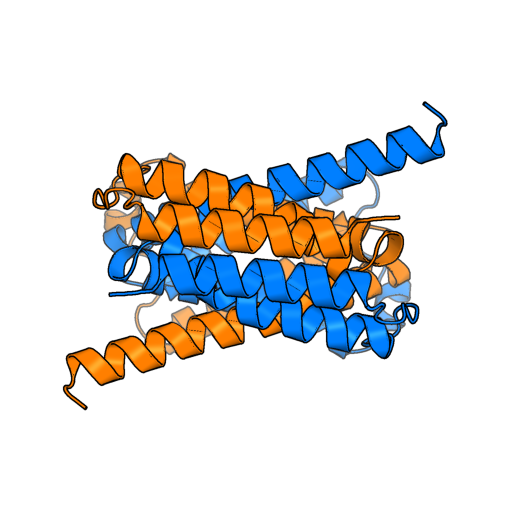A N 1
ATOM 834 C CA . ILE A 1 118 ? -13.977 -6.867 -9.859 1 89.94 118 ILE A CA 1
ATOM 835 C C . ILE A 1 118 ? -12.812 -7.5 -10.609 1 89.94 118 ILE A C 1
ATOM 837 O O . ILE A 1 118 ? -13.016 -8.258 -11.562 1 89.94 118 ILE A O 1
ATOM 841 N N . PHE A 1 119 ? -11.594 -7.281 -10.164 1 93.44 119 PHE A N 1
ATOM 842 C CA . PHE A 1 119 ? -10.398 -7.789 -10.828 1 93.44 119 PHE A CA 1
ATOM 843 C C . PHE A 1 119 ? -10.352 -9.312 -10.766 1 93.44 119 PHE A C 1
ATOM 845 O O . PHE A 1 119 ? -10.039 -9.969 -11.766 1 93.44 119 PHE A O 1
ATOM 852 N N . ASP A 1 120 ? -10.672 -9.859 -9.625 1 91.12 120 ASP A N 1
ATOM 853 C CA . ASP A 1 120 ? -10.68 -11.312 -9.484 1 91.12 120 ASP A CA 1
ATOM 854 C C . ASP A 1 120 ? -11.758 -11.938 -10.367 1 91.12 120 ASP A C 1
ATOM 856 O O . ASP A 1 120 ? -11.508 -12.953 -11.023 1 91.12 120 ASP A O 1
ATOM 860 N N . HIS A 1 121 ? -12.922 -11.312 -10.383 1 89.06 121 HIS A N 1
ATOM 861 C CA . HIS A 1 121 ? -14.055 -11.859 -11.117 1 89.06 121 HIS A CA 1
ATOM 862 C C . HIS A 1 121 ? -13.75 -11.961 -12.609 1 89.06 121 HIS A C 1
ATOM 864 O O . HIS A 1 121 ? -14.164 -12.914 -13.273 1 89.06 121 HIS A O 1
ATOM 870 N N . PHE A 1 122 ? -12.984 -11.055 -13.148 1 92.69 122 PHE A N 1
ATOM 871 C CA . PHE A 1 122 ? -12.734 -11 -14.586 1 92.69 122 PHE A CA 1
ATOM 872 C C . PHE A 1 122 ? -11.344 -11.539 -14.906 1 92.69 122 PHE A C 1
ATOM 874 O O . PHE A 1 122 ? -10.992 -11.703 -16.078 1 92.69 122 PHE A O 1
ATOM 881 N N . GLY A 1 123 ? -10.562 -11.875 -13.867 1 92.06 123 GLY A N 1
ATOM 882 C CA . GLY A 1 123 ? -9.18 -12.234 -14.109 1 92.06 123 GLY A CA 1
ATOM 883 C C . GLY A 1 123 ? -8.383 -11.125 -14.766 1 92.06 123 GLY A C 1
ATOM 884 O O . GLY A 1 123 ? -7.707 -11.352 -15.773 1 92.06 123 GLY A O 1
ATOM 885 N N . ALA A 1 124 ? -8.5 -10.031 -14.219 1 92.31 124 ALA A N 1
ATOM 886 C CA . ALA A 1 124 ? -7.879 -8.844 -14.797 1 92.31 124 ALA A CA 1
ATOM 887 C C . ALA A 1 124 ? -6.363 -8.992 -14.859 1 92.31 124 ALA A C 1
ATOM 889 O O . ALA A 1 124 ? -5.77 -9.711 -14.055 1 92.31 124 ALA A O 1
ATOM 890 N N . PHE A 1 125 ? -5.727 -8.391 -15.875 1 92.94 125 PHE A N 1
ATOM 891 C CA . PHE A 1 125 ? -4.281 -8.273 -16.047 1 92.94 125 PHE A CA 1
ATOM 892 C C . PHE A 1 125 ? -3.648 -9.648 -16.234 1 92.94 125 PHE A C 1
ATOM 894 O O . PHE A 1 125 ? -2.537 -9.898 -15.75 1 92.94 125 PHE A O 1
ATOM 901 N N . GLY A 1 126 ? -4.418 -10.539 -16.781 1 89.25 126 GLY A N 1
ATOM 902 C CA . GLY A 1 126 ? -3.885 -11.844 -17.156 1 89.25 126 GLY A CA 1
ATOM 903 C C . GLY A 1 126 ? -3.816 -12.82 -15.992 1 89.25 126 GLY A C 1
ATOM 904 O O . GLY A 1 126 ? -3.092 -13.812 -16.047 1 89.25 126 GLY A O 1
ATOM 905 N N . GLN A 1 127 ? -4.535 -12.539 -14.922 1 91.19 127 GLN A N 1
ATOM 906 C CA . GLN A 1 127 ? -4.59 -13.453 -13.781 1 91.19 127 GLN A CA 1
ATOM 907 C C . GLN A 1 127 ? -5.727 -14.461 -13.938 1 91.19 127 GLN A C 1
ATOM 909 O O . GLN A 1 127 ? -6.57 -14.32 -14.82 1 91.19 127 GLN A O 1
ATOM 914 N N . ASP A 1 128 ? -5.719 -15.43 -13.086 1 90.62 128 ASP A N 1
ATOM 915 C CA . ASP A 1 128 ? -6.773 -16.438 -13.125 1 90.62 128 ASP A CA 1
ATOM 916 C C . ASP A 1 128 ? -8.109 -15.844 -12.688 1 90.62 128 ASP A C 1
ATOM 918 O O . ASP A 1 128 ? -8.164 -15.023 -11.766 1 90.62 128 ASP A O 1
ATOM 922 N N . VAL A 1 129 ? -9.141 -16.266 -13.391 1 91.69 129 VAL A N 1
ATOM 923 C CA . VAL A 1 129 ? -10.492 -15.875 -13.008 1 91.69 129 VAL A CA 1
ATOM 924 C C . VAL A 1 129 ? -10.867 -16.562 -11.695 1 91.69 129 VAL A C 1
ATOM 926 O O . VAL A 1 129 ? -10.703 -17.781 -11.547 1 91.69 129 VAL A O 1
ATOM 929 N N . ARG A 1 130 ? -11.234 -15.781 -10.727 1 88.94 130 ARG A N 1
ATOM 930 C CA . ARG A 1 130 ? -11.781 -16.25 -9.461 1 88.94 130 ARG A CA 1
ATOM 931 C C . ARG A 1 130 ? -13.172 -15.656 -9.219 1 88.94 130 ARG A C 1
ATOM 933 O O . ARG A 1 130 ? -13.297 -14.539 -8.703 1 88.94 130 ARG A O 1
ATOM 940 N N . PRO A 1 131 ? -14.148 -16.422 -9.508 1 86.62 131 PRO A N 1
ATOM 941 C CA . PRO A 1 131 ? -15.516 -15.898 -9.445 1 86.62 131 PRO A CA 1
ATOM 942 C C . PRO A 1 131 ? -15.883 -15.391 -8.055 1 86.62 131 PRO A C 1
ATOM 944 O O . PRO A 1 131 ? -15.477 -15.977 -7.051 1 86.62 131 PRO A O 1
ATOM 947 N N . VAL A 1 132 ? -16.547 -14.25 -8.156 1 79.75 132 VAL A N 1
ATOM 948 C CA . VAL A 1 132 ? -17.031 -13.641 -6.922 1 79.75 132 VAL A CA 1
ATOM 949 C C . VAL A 1 132 ? -18.172 -14.477 -6.352 1 79.75 132 VAL A C 1
ATOM 951 O O . VAL A 1 132 ? -19.156 -14.758 -7.043 1 79.75 132 VAL A O 1
ATOM 954 N N . THR A 1 133 ? -17.969 -14.945 -5.18 1 81.19 133 THR A N 1
ATOM 955 C CA . THR A 1 133 ? -19.016 -15.711 -4.508 1 81.19 133 THR A CA 1
ATOM 956 C C . THR A 1 133 ? -19.797 -14.836 -3.525 1 81.19 133 THR A C 1
ATOM 958 O O . THR A 1 133 ? -19.359 -13.727 -3.205 1 81.19 133 THR A O 1
ATOM 961 N N . LEU A 1 134 ? -20.922 -15.25 -3.18 1 77.5 134 LEU A N 1
ATOM 962 C CA . LEU A 1 134 ? -21.734 -14.523 -2.205 1 77.5 134 LEU A CA 1
ATOM 963 C C . LEU A 1 134 ? -20.984 -14.359 -0.887 1 77.5 134 LEU A C 1
ATOM 965 O O . LEU A 1 134 ? -21.141 -13.352 -0.197 1 77.5 134 LEU A O 1
ATOM 969 N N . GLU A 1 135 ? -20.172 -15.281 -0.685 1 73.19 135 GLU A N 1
ATOM 970 C CA . GLU A 1 135 ? -19.359 -15.219 0.531 1 73.19 135 GLU A CA 1
ATOM 971 C C . GLU A 1 135 ? -18.359 -14.07 0.462 1 73.19 135 GLU A C 1
ATOM 973 O O . GLU A 1 135 ? -18.141 -13.359 1.447 1 73.19 135 GLU A O 1
ATOM 978 N N . LYS A 1 136 ? -17.828 -13.906 -0.74 1 74.56 136 LYS A N 1
ATOM 979 C CA . LYS A 1 136 ? -16.891 -12.812 -0.921 1 74.56 136 LYS A CA 1
ATOM 980 C C . LYS A 1 136 ? -17.594 -11.461 -0.851 1 74.56 136 LYS A C 1
ATOM 982 O O . LYS A 1 136 ? -17.078 -10.516 -0.252 1 74.56 136 LYS A O 1
ATOM 987 N N . ILE A 1 137 ? -18.766 -11.43 -1.365 1 74.88 137 ILE A N 1
ATOM 988 C CA . ILE A 1 137 ? -19.547 -10.203 -1.324 1 74.88 137 ILE A CA 1
ATOM 989 C C . ILE A 1 137 ? -19.938 -9.883 0.118 1 74.88 137 ILE A C 1
ATOM 991 O O . ILE A 1 137 ? -19.828 -8.742 0.56 1 74.88 137 ILE A O 1
ATOM 995 N N . ALA A 1 138 ? -20.328 -10.836 0.737 1 71.69 138 ALA A N 1
ATOM 996 C CA . ALA A 1 138 ? -20.719 -10.648 2.133 1 71.69 138 ALA A CA 1
ATOM 997 C C . ALA A 1 138 ? -19.531 -10.188 2.975 1 71.69 138 ALA A C 1
ATOM 999 O O . ALA A 1 138 ? -19.688 -9.344 3.863 1 71.69 138 ALA A O 1
ATOM 1000 N N . GLY A 1 139 ? -18.422 -10.781 2.635 1 66.62 139 GLY A N 1
ATOM 1001 C CA . GLY A 1 139 ? -17.203 -10.359 3.314 1 66.62 139 GLY A CA 1
ATOM 1002 C C . GLY A 1 139 ? -16.859 -8.906 3.08 1 66.62 139 GLY A C 1
ATOM 1003 O O . GLY A 1 139 ? -16.562 -8.172 4.023 1 66.62 139 GLY A O 1
ATOM 1004 N N . VAL A 1 140 ? -17.062 -8.422 1.867 1 68.69 140 VAL A N 1
ATOM 1005 C CA . VA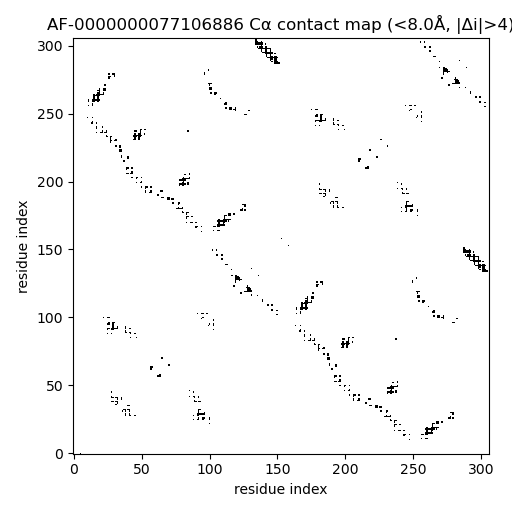L A 1 140 ? -16.781 -7.035 1.504 1 68.69 140 VAL A CA 1
ATOM 1006 C C . VAL A 1 140 ? -17.812 -6.117 2.164 1 68.69 140 VAL A C 1
ATOM 1008 O O . VAL A 1 140 ? -17.453 -5.051 2.678 1 68.69 140 VAL A O 1
ATOM 1011 N N . VAL A 1 141 ? -19.016 -6.48 2.133 1 69.81 141 VAL A N 1
ATOM 1012 C CA . VAL A 1 141 ? -20.094 -5.699 2.736 1 69.81 141 VAL A CA 1
ATOM 1013 C C . VAL A 1 141 ? -19.844 -5.551 4.238 1 69.81 141 VAL A C 1
ATOM 1015 O O . VAL A 1 141 ? -20.031 -4.469 4.801 1 69.81 141 VAL A O 1
ATOM 1018 N N . ALA A 1 142 ? -19.484 -6.602 4.777 1 63.56 142 ALA A N 1
ATOM 1019 C CA . ALA A 1 142 ? -19.172 -6.559 6.207 1 63.56 142 ALA A CA 1
ATOM 1020 C C . ALA A 1 142 ? -18 -5.625 6.488 1 63.56 142 ALA A C 1
ATOM 1022 O O . ALA A 1 142 ? -18 -4.898 7.484 1 63.56 142 ALA A O 1
ATOM 1023 N N . LEU A 1 143 ? -17.141 -5.645 5.555 1 60.41 143 LEU A N 1
ATOM 1024 C CA . LEU A 1 143 ? -16 -4.738 5.668 1 60.41 143 LEU A CA 1
ATOM 1025 C C . LEU A 1 143 ? -16.453 -3.285 5.582 1 60.41 143 LEU A C 1
ATOM 1027 O O . LEU A 1 143 ? -16.016 -2.449 6.383 1 60.41 143 LEU A O 1
ATOM 1031 N N . PHE A 1 144 ? -17.297 -2.955 4.648 1 64.19 144 PHE A N 1
ATOM 1032 C CA . PHE A 1 144 ? -17.812 -1.606 4.461 1 64.19 144 PHE A CA 1
ATOM 1033 C C . PHE A 1 144 ? -18.672 -1.186 5.652 1 64.19 144 PHE A C 1
ATOM 1035 O O . PHE A 1 144 ? -18.656 -0.021 6.059 1 64.19 144 PHE A O 1
ATOM 1042 N N . GLY A 1 145 ? -19.484 -2.062 6.016 1 63.06 145 GLY A N 1
ATOM 1043 C CA . GLY A 1 145 ? -20.234 -1.743 7.215 1 63.06 145 GLY A CA 1
ATOM 1044 C C . GLY A 1 145 ? -19.359 -1.357 8.391 1 63.06 145 GLY A C 1
ATOM 1045 O O . GLY A 1 145 ? -19.656 -0.391 9.102 1 63.06 145 GLY A O 1
ATOM 1046 N N . GLY A 1 146 ? -18.312 -2.031 8.562 1 56.5 146 GLY A N 1
ATOM 1047 C CA . GLY A 1 146 ? -17.344 -1.688 9.586 1 56.5 146 GLY A CA 1
ATOM 1048 C C . GLY A 1 146 ? -16.688 -0.345 9.359 1 56.5 146 GLY A C 1
ATOM 1049 O O . GLY A 1 146 ? -16.562 0.461 10.281 1 56.5 146 GLY A O 1
ATOM 1050 N N . ALA A 1 147 ? -16.297 -0.097 8.094 1 56.94 147 ALA A N 1
ATOM 1051 C CA . ALA A 1 147 ? -15.711 1.187 7.723 1 56.94 147 ALA A CA 1
ATOM 1052 C C . ALA A 1 147 ? -16.672 2.334 7.988 1 56.94 147 ALA A C 1
ATOM 1054 O O . ALA A 1 147 ? -16.281 3.396 8.469 1 56.94 147 ALA A O 1
ATOM 1055 N N . TRP A 1 148 ? -17.922 2.221 7.598 1 62.47 148 TRP A N 1
ATOM 1056 C CA . TRP A 1 148 ? -18.953 3.234 7.793 1 62.47 148 TRP A CA 1
ATOM 1057 C C . TRP A 1 148 ? -19.094 3.584 9.273 1 62.47 148 TRP A C 1
ATOM 1059 O O . TRP A 1 148 ? -19.25 4.754 9.625 1 62.47 148 TRP A O 1
ATOM 1069 N N . LEU A 1 149 ? -18.984 2.664 10.062 1 59.69 149 LEU A N 1
ATOM 1070 C CA . LEU A 1 149 ? -19.109 2.916 11.492 1 59.69 149 LEU A CA 1
ATOM 1071 C C . LEU A 1 149 ? -17.891 3.684 12.016 1 59.69 149 LEU A C 1
ATOM 1073 O O . LEU A 1 149 ? -18.016 4.469 12.961 1 59.69 149 LEU A O 1
ATOM 1077 N N . ILE A 1 150 ? -16.828 3.488 11.344 1 56.72 150 ILE A N 1
ATOM 1078 C CA . ILE A 1 150 ? -15.609 4.188 11.727 1 56.72 150 ILE A CA 1
ATOM 1079 C C . ILE A 1 150 ? -15.719 5.66 11.336 1 56.72 150 ILE A C 1
ATOM 1081 O O . ILE A 1 150 ? -15.242 6.539 12.062 1 56.72 150 ILE A O 1
ATOM 1085 N N . LEU A 1 151 ? -16.312 6.004 10.164 1 54.16 151 LEU A N 1
ATOM 1086 C CA . LEU A 1 151 ? -16.375 7.355 9.617 1 54.16 151 LEU A CA 1
ATOM 1087 C C . LEU A 1 151 ? -17.562 8.117 10.18 1 54.16 151 LEU A C 1
ATOM 1089 O O . LEU A 1 151 ? -17.672 9.328 9.992 1 54.16 151 LEU A O 1
ATOM 1093 N N . LYS A 1 152 ? -18.469 7.469 10.766 1 53.94 152 LYS A N 1
ATOM 1094 C CA . LYS A 1 152 ? -19.641 8.211 11.242 1 53.94 152 LYS A CA 1
ATOM 1095 C C . LYS A 1 152 ? -19.219 9.328 12.195 1 53.94 152 LYS A C 1
ATOM 1097 O O . LYS A 1 152 ? -18.438 9.102 13.125 1 53.94 152 LYS A O 1
ATOM 1102 N N . PRO A 1 153 ? -19.469 10.656 11.695 1 46.34 153 PRO A N 1
ATOM 1103 C CA . PRO A 1 153 ? -19.234 11.844 12.523 1 46.34 153 PRO A CA 1
ATOM 1104 C C . PRO A 1 153 ? -19.797 11.695 13.93 1 46.34 153 PRO A C 1
ATOM 1106 O O . PRO A 1 153 ? -20.75 10.945 14.141 1 46.34 153 PRO A O 1
ATOM 1109 N N . MET B 1 1 ? -20.984 23.453 -0.045 1 48.47 1 MET B N 1
ATOM 1110 C CA . MET B 1 1 ? -20.156 22.672 0.868 1 48.47 1 MET B CA 1
ATOM 1111 C C . MET B 1 1 ? -18.969 23.5 1.367 1 48.47 1 MET B C 1
ATOM 1113 O O . MET B 1 1 ? -18.312 24.172 0.582 1 48.47 1 MET B O 1
ATOM 1117 N N . SER B 1 2 ? -18.828 23.75 2.613 1 60.25 2 SER B N 1
ATOM 1118 C CA . SER B 1 2 ? -17.766 24.578 3.195 1 60.25 2 SER B CA 1
ATOM 1119 C C . SER B 1 2 ? -16.391 24.125 2.699 1 60.25 2 SER B C 1
ATOM 1121 O O . SER B 1 2 ? -16.219 22.984 2.256 1 60.25 2 SER B O 1
ATOM 1123 N N . SER B 1 3 ? -15.43 25.047 2.5 1 66.5 3 SER B N 1
ATOM 1124 C CA . SER B 1 3 ? -14.07 24.797 2.055 1 66.5 3 SER B CA 1
ATOM 1125 C C . SER B 1 3 ? -13.477 23.578 2.766 1 66.5 3 SER B C 1
ATOM 1127 O O . SER B 1 3 ? -12.781 22.766 2.146 1 66.5 3 SER B O 1
ATOM 1129 N N . ALA B 1 4 ? -13.766 23.531 4.078 1 67.06 4 ALA B N 1
ATOM 1130 C CA . ALA B 1 4 ? -13.32 22.391 4.871 1 67.06 4 ALA B CA 1
ATOM 1131 C C . ALA B 1 4 ? -13.961 21.094 4.383 1 67.06 4 ALA B C 1
ATOM 1133 O O . ALA B 1 4 ? -13.305 20.047 4.316 1 67.06 4 ALA B O 1
ATOM 1134 N N . GLY B 1 5 ? -15.125 21.266 3.969 1 71.69 5 GLY B N 1
ATOM 1135 C CA . GLY B 1 5 ? -15.852 20.125 3.438 1 71.69 5 GLY B CA 1
ATOM 1136 C C . GLY B 1 5 ? -15.297 19.625 2.117 1 71.69 5 GLY B C 1
ATOM 1137 O O . GLY B 1 5 ? -15.164 18.422 1.91 1 71.69 5 GLY B O 1
ATOM 1138 N N . LEU B 1 6 ? -14.883 20.531 1.262 1 74.12 6 LEU B N 1
ATOM 1139 C CA . LEU B 1 6 ? -14.344 20.172 -0.049 1 74.12 6 LEU B CA 1
ATOM 1140 C C . LEU B 1 6 ? -12.977 19.516 0.08 1 74.12 6 LEU B C 1
ATOM 1142 O O . LEU B 1 6 ? -12.68 18.547 -0.614 1 74.12 6 LEU B O 1
ATOM 1146 N N . THR B 1 7 ? -12.211 20.062 0.983 1 77 7 THR B N 1
ATOM 1147 C CA . THR B 1 7 ? -10.891 19.5 1.209 1 77 7 THR B CA 1
ATOM 1148 C C . THR B 1 7 ? -11 18.078 1.734 1 77 7 THR B C 1
ATOM 1150 O O . THR B 1 7 ? -10.258 17.188 1.297 1 77 7 THR B O 1
ATOM 1153 N N . GLY B 1 8 ? -11.992 17.922 2.529 1 81.38 8 GLY B N 1
ATOM 1154 C CA . GLY B 1 8 ? -12.242 16.594 3.047 1 81.38 8 GLY B CA 1
ATOM 1155 C C . GLY B 1 8 ? -12.672 15.602 1.976 1 81.38 8 GLY B C 1
ATOM 1156 O O . GLY B 1 8 ? -12.188 14.469 1.945 1 81.38 8 GLY B O 1
ATOM 1157 N N . PHE B 1 9 ? -13.469 16.172 1.096 1 80.62 9 PHE B N 1
ATOM 1158 C CA . PHE B 1 9 ? -13.961 15.328 0.013 1 80.62 9 PHE B CA 1
ATOM 1159 C C . PHE B 1 9 ? -12.82 14.922 -0.913 1 80.62 9 PHE B C 1
ATOM 1161 O O . PHE B 1 9 ? -12.711 13.75 -1.285 1 80.62 9 PHE B O 1
ATOM 1168 N N . PHE B 1 10 ? -11.984 15.758 -1.254 1 88.5 10 PHE B N 1
ATOM 1169 C CA . PHE B 1 10 ? -10.875 15.484 -2.162 1 88.5 10 PHE B CA 1
ATOM 1170 C C . PHE B 1 10 ? -9.875 14.531 -1.521 1 88.5 10 PHE B C 1
ATOM 1172 O O . PHE B 1 10 ? -9.32 13.664 -2.197 1 88.5 10 PHE B O 1
ATOM 1179 N N . LEU B 1 11 ? -9.766 14.727 -0.213 1 88.25 11 LEU B N 1
ATOM 1180 C CA . LEU B 1 11 ? -8.859 13.836 0.507 1 88.25 11 LEU B CA 1
ATOM 1181 C C . LEU B 1 11 ? -9.391 12.406 0.511 1 88.25 11 LEU B C 1
ATOM 1183 O O . LEU B 1 11 ? -8.641 11.461 0.265 1 88.25 11 LEU B O 1
ATOM 1187 N N . LEU B 1 12 ? -10.648 12.305 0.659 1 84.31 12 LEU B N 1
ATOM 1188 C CA . LEU B 1 12 ? -11.25 10.984 0.718 1 84.31 12 LEU B CA 1
ATOM 1189 C C . LEU B 1 12 ? -11.297 10.344 -0.666 1 84.31 12 LEU B C 1
ATOM 1191 O O . LEU B 1 12 ? -11.102 9.133 -0.802 1 84.31 12 LEU B O 1
ATOM 1195 N N . ALA B 1 13 ? -11.477 11.156 -1.65 1 90.12 13 ALA B N 1
ATOM 1196 C CA . ALA B 1 13 ? -11.438 10.664 -3.023 1 90.12 13 ALA B CA 1
ATOM 1197 C C . ALA B 1 13 ? -10.047 10.156 -3.389 1 90.12 13 ALA B C 1
ATOM 1199 O O . ALA B 1 13 ? -9.906 9.148 -4.078 1 90.12 13 ALA B O 1
ATOM 1200 N N . ALA B 1 14 ? -9.094 10.852 -2.916 1 93.75 14 ALA B N 1
ATOM 1201 C CA . ALA B 1 14 ? -7.719 10.438 -3.16 1 93.75 14 ALA B CA 1
ATOM 1202 C C . ALA B 1 14 ? -7.418 9.102 -2.498 1 93.75 14 ALA B C 1
ATOM 1204 O O . ALA B 1 14 ? -6.762 8.242 -3.092 1 93.75 14 ALA B O 1
ATOM 1205 N N . ALA B 1 15 ? -7.918 8.953 -1.314 1 91.88 15 ALA B N 1
ATOM 1206 C CA . ALA B 1 15 ? -7.73 7.688 -0.609 1 91.88 15 ALA B CA 1
ATOM 1207 C C . ALA B 1 15 ? -8.414 6.539 -1.35 1 91.88 15 ALA B C 1
ATOM 1209 O O . ALA B 1 15 ? -7.816 5.477 -1.543 1 91.88 15 ALA B O 1
ATOM 1210 N N . PHE B 1 16 ? -9.625 6.82 -1.813 1 88.38 16 PHE B N 1
ATOM 1211 C CA . PHE B 1 16 ? -10.383 5.809 -2.545 1 88.38 16 PHE B CA 1
ATOM 1212 C C . PHE B 1 16 ? -9.648 5.406 -3.822 1 88.38 16 PHE B C 1
ATOM 1214 O O . PHE B 1 16 ? -9.5 4.219 -4.109 1 88.38 16 PHE B O 1
ATOM 1221 N N . ALA B 1 17 ? -9.203 6.34 -4.535 1 94 17 ALA B N 1
ATOM 1222 C CA . ALA B 1 17 ? -8.453 6.086 -5.762 1 94 17 ALA B CA 1
ATOM 1223 C C . ALA B 1 17 ? -7.18 5.293 -5.473 1 94 17 ALA B C 1
ATOM 1225 O O . ALA B 1 17 ? -6.801 4.41 -6.246 1 94 17 ALA B O 1
ATOM 1226 N N . GLY B 1 18 ? -6.555 5.625 -4.398 1 94.94 18 GLY B N 1
ATOM 1227 C CA . GLY B 1 18 ? -5.383 4.875 -3.98 1 94.94 18 GLY B CA 1
ATOM 1228 C C . GLY B 1 18 ? -5.664 3.402 -3.748 1 94.94 18 GLY B C 1
ATOM 1229 O O . GLY B 1 18 ? -4.863 2.543 -4.117 1 94.94 18 GLY B O 1
ATOM 1230 N N . GLY B 1 19 ? -6.801 3.133 -3.172 1 92.38 19 GLY B N 1
ATOM 1231 C CA . GLY B 1 19 ? -7.203 1.749 -2.969 1 92.38 19 GLY B CA 1
ATOM 1232 C C . GLY B 1 19 ? -7.375 0.98 -4.266 1 92.38 19 GLY B C 1
ATOM 1233 O O . GLY B 1 19 ? -6.887 -0.146 -4.395 1 92.38 19 GLY B O 1
ATOM 1234 N N . VAL B 1 20 ? -7.973 1.592 -5.172 1 92.81 20 VAL B N 1
ATOM 1235 C CA . VAL B 1 20 ? -8.164 0.977 -6.48 1 92.81 20 VAL B CA 1
ATOM 1236 C C . VAL B 1 20 ? -6.805 0.692 -7.117 1 92.81 20 VAL B C 1
ATOM 1238 O O . VAL B 1 20 ? -6.57 -0.404 -7.633 1 92.81 20 VAL B O 1
ATOM 1241 N N . LEU B 1 21 ? -5.949 1.635 -7.059 1 95.38 21 LEU B N 1
ATOM 1242 C CA . LEU B 1 21 ? -4.625 1.51 -7.656 1 95.38 21 LEU B CA 1
ATOM 1243 C C . LEU B 1 21 ? -3.822 0.41 -6.969 1 95.38 21 LEU B C 1
ATOM 1245 O O . LEU B 1 21 ? -3.092 -0.335 -7.625 1 95.38 21 LEU B O 1
ATOM 1249 N N . VAL B 1 22 ? -3.963 0.34 -5.695 1 94.06 22 VAL B N 1
ATOM 1250 C CA . VAL B 1 22 ? -3.227 -0.672 -4.945 1 94.06 22 VAL B CA 1
ATOM 1251 C C . VAL B 1 22 ? -3.707 -2.064 -5.348 1 94.06 22 VAL B C 1
ATOM 1253 O O . VAL B 1 22 ? -2.902 -2.988 -5.492 1 94.06 22 VAL B O 1
ATOM 1256 N N . SER B 1 23 ? -4.957 -2.225 -5.477 1 94.12 23 SER B N 1
ATOM 1257 C CA . SER B 1 23 ? -5.488 -3.504 -5.938 1 94.12 23 SER B CA 1
ATOM 1258 C C . SER B 1 23 ? -4.941 -3.861 -7.316 1 94.12 23 SER B C 1
ATOM 1260 O O . SER B 1 23 ? -4.527 -5 -7.551 1 94.12 23 SER B O 1
ATOM 1262 N N . ALA B 1 24 ? -4.93 -2.904 -8.188 1 95.12 24 ALA B N 1
ATOM 1263 C CA . ALA B 1 24 ? -4.363 -3.119 -9.516 1 95.12 24 ALA B CA 1
ATOM 1264 C C . ALA B 1 24 ? -2.881 -3.469 -9.422 1 95.12 24 ALA B C 1
ATOM 1266 O O . ALA B 1 24 ? -2.396 -4.336 -10.156 1 95.12 24 ALA B O 1
ATOM 1267 N N . GLN B 1 25 ? -2.221 -2.789 -8.555 1 94.69 25 GLN B N 1
ATOM 1268 C CA . GLN B 1 25 ? -0.797 -3.029 -8.352 1 94.69 25 GLN B CA 1
ATOM 1269 C C . GLN B 1 25 ? -0.531 -4.488 -7.992 1 94.69 25 GLN B C 1
ATOM 1271 O O . GLN B 1 25 ? 0.439 -5.086 -8.461 1 94.69 25 GLN B O 1
ATOM 1276 N N . GLY B 1 26 ? -1.385 -5.043 -7.168 1 94.12 26 GLY B N 1
ATOM 1277 C CA . GLY B 1 26 ? -1.236 -6.445 -6.801 1 94.12 26 GLY B CA 1
ATOM 1278 C C . GLY B 1 26 ? -1.287 -7.383 -7.992 1 94.12 26 GLY B C 1
ATOM 1279 O O . GLY B 1 26 ? -0.463 -8.289 -8.109 1 94.12 26 GLY B O 1
ATOM 1280 N N . MET B 1 27 ? -2.176 -7.094 -8.852 1 93.75 27 MET B N 1
ATOM 1281 C CA . MET B 1 27 ? -2.33 -7.926 -10.039 1 93.75 27 MET B CA 1
ATOM 1282 C C . MET B 1 27 ? -1.175 -7.703 -11.008 1 93.75 27 MET B C 1
ATOM 1284 O O . MET B 1 27 ? -0.649 -8.656 -11.586 1 93.75 27 MET B O 1
ATOM 1288 N N . VAL B 1 28 ? -0.823 -6.512 -11.195 1 95.62 28 VAL B N 1
ATOM 1289 C CA . VAL B 1 28 ? 0.235 -6.125 -12.117 1 95.62 28 VAL B CA 1
ATOM 1290 C C . VAL B 1 28 ? 1.566 -6.715 -11.656 1 95.62 28 VAL B C 1
ATOM 1292 O O . VAL B 1 28 ? 2.287 -7.324 -12.453 1 95.62 28 VAL B O 1
ATOM 1295 N N . ASN B 1 29 ? 1.858 -6.617 -10.391 1 95.56 29 ASN B N 1
ATOM 1296 C CA . ASN B 1 29 ? 3.088 -7.188 -9.852 1 95.56 29 ASN B CA 1
ATOM 1297 C C . ASN B 1 29 ? 3.061 -8.711 -9.883 1 95.56 29 ASN B C 1
ATOM 1299 O O . ASN B 1 29 ? 4.098 -9.352 -10.07 1 95.56 29 ASN B O 1
ATOM 1303 N N . GLY B 1 30 ? 1.902 -9.211 -9.68 1 95.25 30 GLY B N 1
ATOM 1304 C CA . GLY B 1 30 ? 1.751 -10.648 -9.836 1 95.25 30 GLY B CA 1
ATOM 1305 C C . GLY B 1 30 ? 2.105 -11.133 -11.227 1 95.25 30 GLY B C 1
ATOM 1306 O O . GLY B 1 30 ? 2.781 -12.156 -11.375 1 95.25 30 GLY B O 1
ATOM 1307 N N . LYS B 1 31 ? 1.645 -10.398 -12.164 1 94.94 31 LYS B N 1
ATOM 1308 C CA . LYS B 1 31 ? 1.957 -10.758 -13.539 1 94.94 31 LYS B CA 1
ATOM 1309 C C . LYS B 1 31 ? 3.457 -10.656 -13.805 1 94.94 31 LYS B C 1
ATOM 1311 O O . LYS B 1 31 ? 4.035 -11.539 -14.453 1 94.94 31 LYS B O 1
ATOM 1316 N N . LEU B 1 32 ? 4.039 -9.648 -13.367 1 94.69 32 LEU B N 1
ATOM 1317 C CA . LEU B 1 32 ? 5.477 -9.484 -13.539 1 94.69 32 LEU B CA 1
ATOM 1318 C C . LEU B 1 32 ? 6.242 -10.617 -12.867 1 94.69 32 LEU B C 1
ATOM 1320 O O . LEU B 1 32 ? 7.23 -11.117 -13.406 1 94.69 32 LEU B O 1
ATOM 1324 N N . ASN B 1 33 ? 5.777 -10.984 -11.695 1 95 33 ASN B N 1
ATOM 1325 C CA . ASN B 1 33 ? 6.363 -12.133 -11.008 1 95 33 ASN B CA 1
ATOM 1326 C C . ASN B 1 33 ? 6.238 -13.406 -11.844 1 95 33 ASN B C 1
ATOM 1328 O O . ASN B 1 33 ? 7.176 -14.203 -11.914 1 95 33 ASN B O 1
ATOM 1332 N N . GLN B 1 34 ? 5.125 -13.57 -12.461 1 94.38 34 GLN B N 1
ATOM 1333 C CA . GLN B 1 34 ? 4.906 -14.75 -13.281 1 94.38 34 GLN B CA 1
ATOM 1334 C C . GLN B 1 34 ? 5.852 -14.766 -14.484 1 94.38 34 GLN B C 1
ATOM 1336 O O . GLN B 1 34 ? 6.301 -15.828 -14.906 1 94.38 34 GLN B O 1
ATOM 1341 N N . VAL B 1 35 ? 6.188 -13.633 -15 1 93.88 35 VAL B N 1
ATOM 1342 C CA . VAL B 1 35 ? 7.066 -13.516 -16.156 1 93.88 35 VAL B CA 1
ATOM 1343 C C . VAL B 1 35 ? 8.516 -13.727 -15.727 1 93.88 35 VAL B C 1
ATOM 1345 O O . VAL B 1 35 ? 9.266 -14.453 -16.391 1 93.88 35 VAL B O 1
ATOM 1348 N N . LEU B 1 36 ? 8.852 -13.227 -14.586 1 93.75 36 LEU B N 1
ATOM 1349 C CA . LEU B 1 36 ? 10.25 -13.195 -14.172 1 93.75 36 LEU B CA 1
ATOM 1350 C C . LEU B 1 36 ? 10.586 -14.383 -13.281 1 93.75 36 LEU B C 1
ATOM 1352 O O . LEU B 1 36 ? 11.75 -14.766 -13.148 1 93.75 36 LEU B O 1
ATOM 1356 N N . GLY B 1 37 ? 9.57 -14.828 -12.578 1 92.31 37 GLY B N 1
ATOM 1357 C CA . GLY B 1 37 ? 9.766 -15.93 -11.648 1 92.31 37 GLY B CA 1
ATOM 1358 C C . GLY B 1 37 ? 10.359 -15.492 -10.328 1 92.31 37 GLY B C 1
ATOM 1359 O O . GLY B 1 37 ? 10.914 -16.312 -9.586 1 92.31 37 GLY B O 1
ATOM 1360 N N . SER B 1 38 ? 10.328 -14.258 -10.078 1 94.44 38 SER B N 1
ATOM 1361 C CA . SER B 1 38 ? 10.906 -13.711 -8.852 1 94.44 38 SER B CA 1
ATOM 1362 C C . SER B 1 38 ? 10.094 -12.523 -8.336 1 94.44 38 SER B C 1
ATOM 1364 O O . SER B 1 38 ? 10.133 -11.438 -8.93 1 94.44 38 SER B O 1
ATOM 1366 N N . PRO B 1 39 ? 9.508 -12.711 -7.145 1 94.69 39 PRO B N 1
ATOM 1367 C CA . PRO B 1 39 ? 8.758 -11.586 -6.57 1 94.69 39 PRO B CA 1
ATOM 1368 C C . PRO B 1 39 ? 9.656 -10.414 -6.195 1 94.69 39 PRO B C 1
ATOM 1370 O O . PRO B 1 39 ? 9.234 -9.258 -6.266 1 94.69 39 PRO B O 1
ATOM 1373 N N . ILE B 1 40 ? 10.891 -10.703 -5.879 1 95.75 40 ILE B N 1
ATOM 1374 C CA . ILE B 1 40 ? 11.836 -9.656 -5.5 1 95.75 40 ILE B CA 1
ATOM 1375 C C . ILE B 1 40 ? 12.203 -8.828 -6.727 1 95.75 40 ILE B C 1
ATOM 1377 O O . ILE B 1 40 ? 12.25 -7.594 -6.66 1 95.75 40 ILE B O 1
ATOM 1381 N N . GLN B 1 41 ? 12.398 -9.492 -7.828 1 95.44 41 GLN B N 1
ATOM 1382 C CA . GLN B 1 41 ? 12.695 -8.766 -9.062 1 95.44 41 GLN B CA 1
ATOM 1383 C C . GLN B 1 41 ? 11.492 -7.941 -9.508 1 95.44 41 GLN B C 1
ATOM 1385 O O . GLN B 1 41 ? 11.656 -6.801 -9.953 1 95.44 41 GLN B O 1
ATOM 1390 N N . ALA B 1 42 ? 10.344 -8.516 -9.391 1 95.69 42 ALA B N 1
ATOM 1391 C CA . ALA B 1 42 ? 9.133 -7.781 -9.742 1 95.69 42 ALA B CA 1
ATOM 1392 C C . ALA B 1 42 ? 8.992 -6.523 -8.891 1 95.69 42 ALA B C 1
ATOM 1394 O O . ALA B 1 42 ? 8.727 -5.438 -9.414 1 95.69 42 ALA B O 1
ATOM 1395 N N . ALA B 1 43 ? 9.219 -6.66 -7.629 1 96.38 43 ALA B N 1
ATOM 1396 C CA . ALA B 1 43 ? 9.125 -5.535 -6.703 1 96.38 43 ALA B CA 1
ATOM 1397 C C . ALA B 1 43 ? 10.188 -4.48 -7.008 1 96.38 43 ALA B C 1
ATOM 1399 O O . ALA B 1 43 ? 9.914 -3.281 -6.926 1 96.38 43 ALA B O 1
ATOM 1400 N N . PHE B 1 44 ? 11.367 -4.973 -7.348 1 96.44 44 PHE B N 1
ATOM 1401 C CA . PHE B 1 44 ? 12.461 -4.055 -7.664 1 96.44 44 PHE B CA 1
ATOM 1402 C C . PHE B 1 44 ? 12.109 -3.201 -8.875 1 96.44 44 PHE B C 1
ATOM 1404 O O . PHE B 1 44 ? 12.359 -1.993 -8.883 1 96.44 44 PHE B O 1
ATOM 1411 N N . ILE B 1 45 ? 11.562 -3.781 -9.844 1 95.69 45 ILE B N 1
ATOM 1412 C CA . ILE B 1 45 ? 11.164 -3.057 -11.047 1 95.69 45 ILE B CA 1
ATOM 1413 C C . ILE B 1 45 ? 10.062 -2.059 -10.703 1 95.69 45 ILE B C 1
ATOM 1415 O O . ILE B 1 45 ? 10.109 -0.901 -11.125 1 95.69 45 ILE B O 1
ATOM 1419 N N . SER B 1 46 ? 9.086 -2.48 -9.969 1 96.38 46 SER B N 1
ATOM 1420 C CA . SER B 1 46 ? 8.008 -1.596 -9.547 1 96.38 46 SER B CA 1
ATOM 1421 C C . SER B 1 46 ? 8.539 -0.406 -8.758 1 96.38 46 SER B C 1
ATOM 1423 O O . SER B 1 46 ? 8.172 0.74 -9.023 1 96.38 46 SER B O 1
ATOM 1425 N N . PHE B 1 47 ? 9.422 -0.668 -7.832 1 97.06 47 PHE B N 1
ATOM 1426 C CA . PHE B 1 47 ? 9.992 0.398 -7.02 1 97.06 47 PHE B CA 1
ATOM 1427 C C . PHE B 1 47 ? 10.867 1.312 -7.867 1 97.06 47 PHE B C 1
ATOM 1429 O O . PHE B 1 47 ? 10.969 2.512 -7.602 1 97.06 47 PHE B O 1
ATOM 1436 N N . SER B 1 48 ? 11.555 0.771 -8.867 1 97.06 48 SER B N 1
ATOM 1437 C CA . SER B 1 48 ? 12.32 1.61 -9.789 1 97.06 48 SER B CA 1
ATOM 1438 C C . SER B 1 48 ? 11.406 2.594 -10.523 1 97.06 48 SER B C 1
ATOM 1440 O O . SER B 1 48 ? 11.727 3.781 -10.625 1 97.06 48 SER B O 1
ATOM 1442 N N . GLY B 1 49 ? 10.344 2.053 -11 1 97 49 GLY B N 1
ATOM 1443 C CA . GLY B 1 49 ? 9.391 2.918 -11.672 1 97 49 GLY B CA 1
ATOM 1444 C C . GLY B 1 49 ? 8.836 4.004 -10.773 1 97 49 GLY B C 1
ATOM 1445 O O . GLY B 1 49 ? 8.805 5.18 -11.156 1 97 49 GLY B O 1
ATOM 1446 N N . GLY B 1 50 ? 8.367 3.604 -9.562 1 97 50 GLY B N 1
ATOM 1447 C CA . GLY B 1 50 ? 7.855 4.582 -8.617 1 97 50 GLY B CA 1
ATOM 1448 C C . GLY B 1 50 ? 8.891 5.598 -8.18 1 97 50 GLY B C 1
ATOM 1449 O O . GLY B 1 50 ? 8.586 6.781 -8.031 1 97 50 GLY B O 1
ATOM 1450 N N . TRP B 1 51 ? 10.055 5.145 -7.992 1 96.88 51 TRP B N 1
ATOM 1451 C CA . TRP B 1 51 ? 11.164 6.008 -7.598 1 96.88 51 TRP B CA 1
ATOM 1452 C C . TRP B 1 51 ? 11.438 7.059 -8.672 1 96.88 51 TRP B C 1
ATOM 1454 O O . TRP B 1 51 ? 11.617 8.234 -8.359 1 96.88 51 TRP B O 1
ATOM 1464 N N . LEU B 1 52 ? 11.453 6.645 -9.898 1 96.69 52 LEU B N 1
ATOM 1465 C CA . LEU B 1 52 ? 11.68 7.559 -11.008 1 96.69 52 LEU B CA 1
ATOM 1466 C C . LEU B 1 52 ? 10.539 8.57 -11.117 1 96.69 52 LEU B C 1
ATOM 1468 O O . LEU B 1 52 ? 10.781 9.766 -11.32 1 96.69 52 LEU B O 1
ATOM 1472 N N . ILE B 1 53 ? 9.352 8.133 -11.023 1 96.69 53 ILE B N 1
ATOM 1473 C CA . ILE B 1 53 ? 8.18 9 -11.102 1 96.69 53 ILE B CA 1
ATOM 1474 C C . ILE B 1 53 ? 8.258 10.062 -10 1 96.69 53 ILE B C 1
ATOM 1476 O O . ILE B 1 53 ? 8.078 11.25 -10.266 1 96.69 53 ILE B O 1
ATOM 1480 N N . LEU B 1 54 ? 8.539 9.648 -8.812 1 96.19 54 LEU B N 1
ATOM 1481 C CA . LEU B 1 54 ? 8.625 10.57 -7.688 1 96.19 54 LEU B CA 1
ATOM 1482 C C . LEU B 1 54 ? 9.789 11.539 -7.871 1 96.19 54 LEU B C 1
ATOM 1484 O O . LEU B 1 54 ? 9.688 12.719 -7.527 1 96.19 54 LEU B O 1
ATOM 1488 N N . GLY B 1 55 ? 10.906 11.047 -8.375 1 95.19 55 GLY B N 1
ATOM 1489 C CA . GLY B 1 55 ? 12.031 11.922 -8.68 1 95.19 55 GLY B CA 1
ATOM 1490 C C . GLY B 1 55 ? 11.688 13.016 -9.672 1 95.19 55 GLY B C 1
ATOM 1491 O O . GLY B 1 55 ? 12.016 14.18 -9.453 1 95.19 55 GLY B O 1
ATOM 1492 N N . VAL B 1 56 ? 11.047 12.578 -10.711 1 95.12 56 VAL B N 1
ATOM 1493 C CA . VAL B 1 56 ? 10.641 13.531 -11.742 1 95.12 56 VAL B CA 1
ATOM 1494 C C . VAL B 1 56 ? 9.664 14.547 -11.148 1 95.12 56 VAL B C 1
ATOM 1496 O O . VAL B 1 56 ? 9.789 15.75 -11.383 1 95.12 56 VAL B O 1
ATOM 1499 N N . MET B 1 57 ? 8.711 14.086 -10.344 1 94 57 MET B N 1
ATOM 1500 C CA . MET B 1 57 ? 7.73 14.969 -9.727 1 94 57 MET B CA 1
ATOM 1501 C C . MET B 1 57 ? 8.406 15.938 -8.758 1 94 57 MET B C 1
ATOM 1503 O O . MET B 1 57 ? 8 17.094 -8.656 1 94 57 MET B O 1
ATOM 1507 N N . MET B 1 58 ? 9.32 15.391 -8.008 1 92.69 58 MET B N 1
ATOM 1508 C CA . MET B 1 58 ? 10.07 16.234 -7.078 1 92.69 58 MET B CA 1
ATOM 1509 C C . MET B 1 58 ? 10.773 17.359 -7.816 1 92.69 58 MET B C 1
ATOM 1511 O O . MET B 1 58 ? 10.75 18.516 -7.371 1 92.69 58 MET B O 1
ATOM 1515 N N . PHE B 1 59 ? 11.367 17.047 -8.891 1 89.38 59 PHE B N 1
ATOM 1516 C CA . PHE B 1 59 ? 12.07 18.047 -9.703 1 89.38 59 PHE B CA 1
ATOM 1517 C C . PHE B 1 59 ? 11.094 19.047 -10.312 1 89.38 59 PHE B C 1
ATOM 1519 O O . PHE B 1 59 ? 11.359 20.25 -10.32 1 89.38 59 PHE B O 1
ATOM 1526 N N . LEU B 1 60 ? 9.984 18.578 -10.742 1 90.44 60 LEU B N 1
ATOM 1527 C CA . LEU B 1 60 ? 9.008 19.438 -11.422 1 90.44 60 LEU B CA 1
ATOM 1528 C C . LEU B 1 60 ? 8.273 20.312 -10.422 1 90.44 60 LEU B C 1
ATOM 1530 O O . LEU B 1 60 ? 7.777 21.391 -10.781 1 90.44 60 LEU B O 1
ATOM 1534 N N . SER B 1 61 ? 8.047 19.875 -9.203 1 85.94 61 SER B N 1
ATOM 1535 C CA . SER B 1 61 ? 7.293 20.625 -8.203 1 85.94 61 SER B CA 1
ATOM 1536 C C . SER B 1 61 ? 8.102 21.797 -7.676 1 85.94 61 SER B C 1
ATOM 1538 O O . SER B 1 61 ? 7.574 22.656 -6.961 1 85.94 61 SER B O 1
ATOM 1540 N N . GLY B 1 62 ? 9.367 21.922 -8.047 1 80.06 62 GLY B N 1
ATOM 1541 C CA . GLY B 1 62 ? 10.18 23.062 -7.648 1 80.06 62 GLY B CA 1
ATOM 1542 C C . GLY B 1 62 ? 10.828 22.891 -6.289 1 80.06 62 GLY B C 1
ATOM 1543 O O . GLY B 1 62 ? 11.641 23.719 -5.875 1 80.06 62 GLY B O 1
ATOM 1544 N N . HIS B 1 63 ? 10.328 22.031 -5.445 1 74.44 63 HIS B N 1
ATOM 1545 C CA . HIS B 1 63 ? 10.867 21.875 -4.102 1 74.44 63 HIS B CA 1
ATOM 1546 C C . HIS B 1 63 ? 12.297 21.328 -4.141 1 74.44 63 HIS B C 1
ATOM 1548 O O . HIS B 1 63 ? 13.055 21.516 -3.189 1 74.44 63 HIS B O 1
ATOM 1554 N N . GLY B 1 64 ? 12.727 20.891 -5.367 1 80 64 GLY B N 1
ATOM 1555 C CA . GLY B 1 64 ? 14.07 20.344 -5.469 1 80 64 GLY B CA 1
ATOM 1556 C C . GLY B 1 64 ? 14.305 19.156 -4.543 1 80 64 GLY B C 1
ATOM 1557 O O . GLY B 1 64 ? 13.352 18.5 -4.121 1 80 64 GLY B O 1
ATOM 1558 N N . ALA B 1 65 ? 15.625 18.828 -4.207 1 86.25 65 ALA B N 1
ATOM 1559 C CA . ALA B 1 65 ? 16.031 17.734 -3.33 1 86.25 65 ALA B CA 1
ATOM 1560 C C . ALA B 1 65 ? 15.734 18.047 -1.869 1 86.25 65 ALA B C 1
ATOM 1562 O O . ALA B 1 65 ? 15.688 19.219 -1.485 1 86.25 65 ALA B O 1
ATOM 1563 N N . PRO B 1 66 ? 15.367 17 -1.097 1 88.38 66 PRO B N 1
ATOM 1564 C CA . PRO B 1 66 ? 15.117 17.234 0.326 1 88.38 66 PRO B CA 1
ATOM 1565 C C . PRO B 1 66 ? 16.266 17.984 1.01 1 88.38 66 PRO B C 1
ATOM 1567 O O . PRO B 1 66 ? 17.438 17.75 0.707 1 88.38 66 PRO B O 1
ATOM 1570 N N . SER B 1 67 ? 15.844 19 1.809 1 88.88 67 SER B N 1
ATOM 1571 C CA . SER B 1 67 ? 16.828 19.734 2.592 1 88.88 67 SER B CA 1
ATOM 1572 C C . SER B 1 67 ? 17.562 18.812 3.564 1 88.88 67 SER B C 1
ATOM 1574 O O . SER B 1 67 ? 16.938 18.172 4.41 1 88.88 67 SER B O 1
ATOM 1576 N N . MET B 1 68 ? 18.797 18.828 3.404 1 91.12 68 MET B N 1
ATOM 1577 C CA . MET B 1 68 ? 19.594 17.984 4.305 1 91.12 68 MET B CA 1
ATOM 1578 C C . MET B 1 68 ? 19.469 18.484 5.742 1 91.12 68 MET B C 1
ATOM 1580 O O . MET B 1 68 ? 19.516 17.672 6.68 1 91.12 68 MET B O 1
ATOM 1584 N N . THR B 1 69 ? 19.344 19.75 5.891 1 92.31 69 THR B N 1
ATOM 1585 C CA . THR B 1 69 ? 19.172 20.328 7.223 1 92.31 69 THR B CA 1
ATOM 1586 C C . THR B 1 69 ? 17.875 19.844 7.855 1 92.31 69 THR B C 1
ATOM 1588 O O . THR B 1 69 ? 17.859 19.391 9.008 1 92.31 69 THR B O 1
ATOM 1591 N N . ARG B 1 70 ? 16.859 19.875 7.105 1 92.31 70 ARG B N 1
ATOM 1592 C CA . ARG B 1 70 ? 15.578 19.406 7.625 1 92.31 70 ARG B CA 1
ATOM 1593 C C . ARG B 1 70 ? 15.594 17.891 7.852 1 92.31 70 ARG B C 1
ATOM 1595 O O . ARG B 1 70 ? 15.117 17.406 8.875 1 92.31 70 ARG B O 1
ATOM 1602 N N . LEU B 1 71 ? 16.188 17.219 6.922 1 92.75 71 LEU B N 1
ATOM 1603 C CA . LEU B 1 71 ? 16.234 15.758 7.008 1 92.75 71 LEU B CA 1
ATOM 1604 C C . LEU B 1 71 ? 17.016 15.32 8.25 1 92.75 71 LEU B C 1
ATOM 1606 O O . LEU B 1 71 ? 16.672 14.305 8.867 1 92.75 71 LEU B O 1
ATOM 1610 N N . SER B 1 72 ? 18.016 16.078 8.586 1 93.75 72 SER B N 1
ATOM 1611 C CA . SER B 1 72 ? 18.844 15.719 9.727 1 93.75 72 SER B CA 1
ATOM 1612 C C . SER B 1 72 ? 18.078 15.859 11.039 1 93.75 72 SER B C 1
ATOM 1614 O O . SER B 1 72 ? 18.5 15.328 12.07 1 93.75 72 SER B O 1
ATOM 1616 N N . THR B 1 73 ? 16.984 16.578 11.039 1 93.94 73 THR B N 1
ATOM 1617 C CA . THR B 1 73 ? 16.188 16.75 12.242 1 93.94 73 THR B CA 1
ATOM 1618 C C . THR B 1 73 ? 15.148 15.633 12.375 1 93.94 73 THR B C 1
ATOM 1620 O O . THR B 1 73 ? 14.523 15.477 13.422 1 93.94 73 THR B O 1
ATOM 1623 N N . ALA B 1 74 ? 15.031 14.891 11.367 1 94.19 74 ALA B N 1
ATOM 1624 C CA . ALA B 1 74 ? 14.055 13.805 11.398 1 94.19 74 ALA B CA 1
ATOM 1625 C C . ALA B 1 74 ? 14.547 12.656 12.273 1 94.19 74 ALA B C 1
ATOM 1627 O O . ALA B 1 74 ? 15.734 12.312 12.25 1 94.19 74 ALA B O 1
ATOM 1628 N N . PRO B 1 75 ? 13.672 12.078 13.086 1 95.19 75 PRO B N 1
ATOM 1629 C CA . PRO B 1 75 ? 14.094 10.859 13.773 1 95.19 75 PRO B CA 1
ATOM 1630 C C . PRO B 1 75 ? 14.484 9.742 12.812 1 95.19 75 PRO B C 1
ATOM 1632 O O . PRO B 1 75 ? 13.883 9.602 11.742 1 95.19 75 PRO B O 1
ATOM 1635 N N . TRP B 1 76 ? 15.406 8.914 13.211 1 93.62 76 TRP B N 1
ATOM 1636 C CA . TRP B 1 76 ? 16 7.93 12.312 1 93.62 76 TRP B CA 1
ATOM 1637 C C . TRP B 1 76 ? 14.938 6.969 11.789 1 93.62 76 TRP B C 1
ATOM 1639 O O . TRP B 1 76 ? 15.031 6.484 10.656 1 93.62 76 TRP B O 1
ATOM 1649 N N . TRP B 1 77 ? 13.984 6.691 12.555 1 94 77 TRP B N 1
ATOM 1650 C CA . TRP B 1 77 ? 12.961 5.73 12.148 1 94 77 TRP B CA 1
ATOM 1651 C C . TRP B 1 77 ? 12.07 6.309 11.055 1 94 77 TRP B C 1
ATOM 1653 O O . TRP B 1 77 ? 11.344 5.57 10.383 1 94 77 TRP B O 1
ATOM 1663 N N . ALA B 1 78 ? 12.062 7.605 10.844 1 95 78 ALA B N 1
ATOM 1664 C CA . ALA B 1 78 ? 11.266 8.25 9.805 1 95 78 ALA B CA 1
ATOM 1665 C C . ALA B 1 78 ? 11.797 7.91 8.414 1 95 78 ALA B C 1
ATOM 1667 O O . ALA B 1 78 ? 11.102 8.086 7.414 1 95 78 ALA B O 1
ATOM 1668 N N . LEU B 1 79 ? 13.016 7.406 8.383 1 93.5 79 LEU B N 1
ATOM 1669 C CA . LEU B 1 79 ? 13.648 7.078 7.105 1 93.5 79 LEU B CA 1
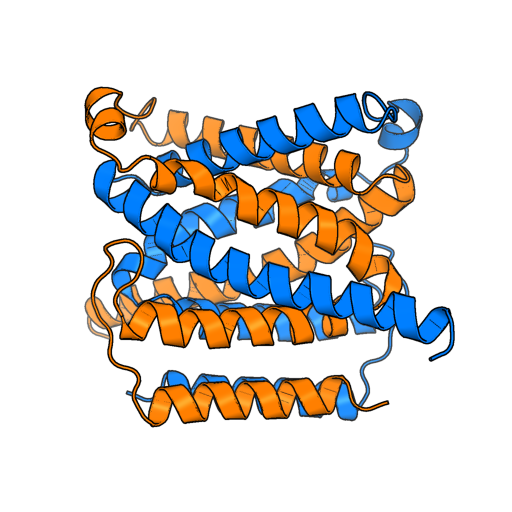ATOM 1670 C C . LEU B 1 79 ? 13.359 5.629 6.719 1 93.5 79 LEU B C 1
ATOM 1672 O O . LEU B 1 79 ? 13.734 5.188 5.633 1 93.5 79 LEU B O 1
ATOM 1676 N N . LEU B 1 80 ? 12.523 4.93 7.5 1 93.94 80 LEU B N 1
ATOM 1677 C CA . LEU B 1 80 ? 12.328 3.5 7.297 1 93.94 80 LEU B CA 1
ATOM 1678 C C . LEU B 1 80 ? 10.992 3.232 6.605 1 93.94 80 LEU B C 1
ATOM 1680 O O . LEU B 1 80 ? 10.492 2.104 6.629 1 93.94 80 LEU B O 1
ATOM 1684 N N . GLY B 1 81 ? 10.406 4.234 6.039 1 92.25 81 GLY B N 1
ATOM 1685 C CA . GLY B 1 81 ? 9.133 4.062 5.367 1 92.25 81 GLY B CA 1
ATOM 1686 C C . GLY B 1 81 ? 9.195 3.086 4.203 1 92.25 81 GLY B C 1
ATOM 1687 O O . GLY B 1 81 ? 8.203 2.432 3.881 1 92.25 81 GLY B O 1
ATOM 1688 N N . GLY B 1 82 ? 10.344 2.988 3.627 1 92.69 82 GLY B N 1
ATOM 1689 C CA . GLY B 1 82 ? 10.523 2.141 2.459 1 92.69 82 GLY B CA 1
ATOM 1690 C C . GLY B 1 82 ? 10.484 0.66 2.785 1 92.69 82 GLY B C 1
ATOM 1691 O O . GLY B 1 82 ? 10.258 -0.17 1.901 1 92.69 82 GLY B O 1
ATOM 1692 N N . VAL B 1 83 ? 10.672 0.275 4.012 1 95 83 VAL B N 1
ATOM 1693 C CA . VAL B 1 83 ? 10.664 -1.122 4.434 1 95 83 VAL B CA 1
ATOM 1694 C C . VAL B 1 83 ? 9.281 -1.721 4.227 1 95 83 VAL B C 1
ATOM 1696 O O . VAL B 1 83 ? 9.141 -2.789 3.627 1 95 83 VAL B O 1
ATOM 1699 N N . ALA B 1 84 ? 8.281 -1.002 4.652 1 94.88 84 ALA B N 1
ATOM 1700 C CA . ALA B 1 84 ? 6.902 -1.48 4.535 1 94.88 84 ALA B CA 1
ATOM 1701 C C . ALA B 1 84 ? 6.488 -1.606 3.072 1 94.88 84 ALA B C 1
ATOM 1703 O O . ALA B 1 84 ? 5.926 -2.625 2.666 1 94.88 84 ALA B O 1
ATOM 1704 N N . GLY B 1 85 ? 6.855 -0.62 2.322 1 93.44 85 GLY B N 1
ATOM 1705 C CA . GLY B 1 85 ? 6.5 -0.645 0.912 1 93.44 85 GLY B CA 1
ATOM 1706 C C . GLY B 1 85 ? 7.152 -1.783 0.152 1 93.44 85 GLY B C 1
ATOM 1707 O O . GLY B 1 85 ? 6.492 -2.477 -0.625 1 93.44 85 GLY B O 1
ATOM 1708 N N . SER B 1 86 ? 8.391 -1.952 0.387 1 95.94 86 SER B N 1
ATOM 1709 C CA . SER B 1 86 ? 9.117 -3.004 -0.321 1 95.94 86 SER B CA 1
ATOM 1710 C C . SER B 1 86 ? 8.625 -4.387 0.09 1 95.94 86 SER B C 1
ATOM 1712 O O . SER B 1 86 ? 8.484 -5.277 -0.75 1 95.94 86 SER B O 1
ATOM 1714 N N . TYR B 1 87 ? 8.367 -4.578 1.341 1 96.31 87 TYR B N 1
ATOM 1715 C CA . TYR B 1 87 ? 7.793 -5.836 1.811 1 96.31 87 TYR B CA 1
ATOM 1716 C C . TYR B 1 87 ? 6.434 -6.09 1.168 1 96.31 87 TYR B C 1
ATOM 1718 O O . TYR B 1 87 ? 6.168 -7.191 0.68 1 96.31 87 TYR B O 1
ATOM 1726 N N . MET B 1 88 ? 5.621 -5.09 1.163 1 93.56 88 MET B N 1
ATOM 1727 C CA . MET B 1 88 ? 4.258 -5.234 0.662 1 93.56 88 MET B CA 1
ATOM 1728 C C . MET B 1 88 ? 4.258 -5.555 -0.829 1 93.56 88 MET B C 1
ATOM 1730 O O . MET B 1 88 ? 3.545 -6.457 -1.273 1 93.56 88 MET B O 1
ATOM 1734 N N . VAL B 1 89 ? 5.02 -4.848 -1.567 1 95.06 89 VAL B N 1
ATOM 1735 C CA . VAL B 1 89 ? 5.027 -5.059 -3.01 1 95.06 89 VAL B CA 1
ATOM 1736 C C . VAL B 1 89 ? 5.543 -6.461 -3.324 1 95.06 89 VAL B C 1
ATOM 1738 O O . VAL B 1 89 ? 4.93 -7.195 -4.105 1 95.06 89 VAL B O 1
ATOM 1741 N N . ALA B 1 90 ? 6.629 -6.895 -2.648 1 95.69 90 ALA B N 1
ATOM 1742 C CA . ALA B 1 90 ? 7.188 -8.219 -2.896 1 95.69 90 ALA B CA 1
ATOM 1743 C C . ALA B 1 90 ? 6.223 -9.312 -2.455 1 95.69 90 ALA B C 1
ATOM 1745 O O . ALA B 1 90 ? 6.008 -10.289 -3.178 1 95.69 90 ALA B O 1
ATOM 1746 N N . SER B 1 91 ? 5.637 -9.148 -1.312 1 95.56 91 SER B N 1
ATOM 1747 C CA . SER B 1 91 ? 4.734 -10.172 -0.792 1 95.56 91 SER B CA 1
ATOM 1748 C C . SER B 1 91 ? 3.451 -10.242 -1.61 1 95.56 91 SER B C 1
ATOM 1750 O O . SER B 1 91 ? 2.896 -11.328 -1.812 1 95.56 91 SER B O 1
ATOM 1752 N N . THR B 1 92 ? 2.98 -9.102 -2.07 1 94.19 92 THR B N 1
ATOM 1753 C CA . THR B 1 92 ? 1.785 -9.086 -2.906 1 94.19 92 THR B CA 1
ATOM 1754 C C . THR B 1 92 ? 2.057 -9.742 -4.254 1 94.19 92 THR B C 1
ATOM 1756 O O . THR B 1 92 ? 1.217 -10.484 -4.77 1 94.19 92 THR B O 1
ATOM 1759 N N . ALA B 1 93 ? 3.203 -9.484 -4.801 1 94.38 93 ALA B N 1
ATOM 1760 C CA . ALA B 1 93 ? 3.582 -10.125 -6.059 1 94.38 93 ALA B CA 1
ATOM 1761 C C . ALA B 1 93 ? 3.605 -11.648 -5.914 1 94.38 93 ALA B C 1
ATOM 1763 O O . ALA B 1 93 ? 3.283 -12.367 -6.859 1 94.38 93 ALA B O 1
ATOM 1764 N N . PHE B 1 94 ? 3.941 -12.023 -4.77 1 94.62 94 PHE B N 1
ATOM 1765 C CA . PHE B 1 94 ? 4.035 -13.445 -4.484 1 94.62 94 PHE B CA 1
ATOM 1766 C C . PHE B 1 94 ? 2.66 -14.023 -4.16 1 94.62 94 PHE B C 1
ATOM 1768 O O . PHE B 1 94 ? 2.295 -15.086 -4.668 1 94.62 94 PHE B O 1
ATOM 1775 N N . GLY B 1 95 ? 1.964 -13.383 -3.396 1 94.06 95 GLY B N 1
ATOM 1776 C CA . GLY B 1 95 ? 0.752 -13.914 -2.793 1 94.06 95 GLY B CA 1
ATOM 1777 C C . GLY B 1 95 ? -0.458 -13.828 -3.703 1 94.06 95 GLY B C 1
ATOM 1778 O O . GLY B 1 95 ? -1.269 -14.75 -3.762 1 94.06 95 GLY B O 1
ATOM 1779 N N . VAL B 1 96 ? -0.596 -12.805 -4.473 1 91.75 96 VAL B N 1
ATOM 1780 C CA . VAL B 1 96 ? -1.806 -12.516 -5.238 1 91.75 96 VAL B CA 1
ATOM 1781 C C . VAL B 1 96 ? -2.008 -13.586 -6.309 1 91.75 96 VAL B C 1
ATOM 1783 O O . VAL B 1 96 ? -3.113 -14.109 -6.473 1 91.75 96 VAL B O 1
ATOM 1786 N N . PRO B 1 97 ? -0.939 -13.969 -7.023 1 92.19 97 PRO B N 1
ATOM 1787 C CA . PRO B 1 97 ? -1.151 -15.016 -8.023 1 92.19 97 PRO B CA 1
ATOM 1788 C C . PRO B 1 97 ? -1.553 -16.344 -7.406 1 92.19 97 PRO B C 1
ATOM 1790 O O . PRO B 1 97 ? -2.084 -17.219 -8.102 1 92.19 97 PRO B O 1
ATOM 1793 N N . ARG B 1 98 ? -1.413 -16.516 -6.129 1 90.12 98 ARG B N 1
ATOM 1794 C CA . ARG B 1 98 ? -1.645 -17.812 -5.496 1 90.12 98 ARG B CA 1
ATOM 1795 C C . ARG B 1 98 ? -3.016 -17.859 -4.828 1 90.12 98 ARG B C 1
ATOM 1797 O O . ARG B 1 98 ? -3.717 -18.875 -4.91 1 90.12 98 ARG B O 1
ATOM 1804 N N . VAL B 1 99 ? -3.41 -16.766 -4.211 1 86.06 99 VAL B N 1
ATOM 1805 C CA . VAL B 1 99 ? -4.625 -16.844 -3.406 1 86.06 99 VAL B CA 1
ATOM 1806 C C . VAL B 1 99 ? -5.684 -15.898 -3.961 1 86.06 99 VAL B C 1
ATOM 1808 O O . VAL B 1 99 ? -6.852 -15.969 -3.568 1 86.06 99 VAL B O 1
ATOM 1811 N N . GLY B 1 100 ? -5.285 -15 -4.848 1 87.31 100 GLY B N 1
ATOM 1812 C CA . GLY B 1 100 ? -6.191 -13.977 -5.348 1 87.31 100 GLY B CA 1
ATOM 1813 C C . GLY B 1 100 ? -6.07 -12.656 -4.609 1 87.31 100 GLY B C 1
ATOM 1814 O O . GLY B 1 100 ? -5.648 -12.625 -3.453 1 87.31 100 GLY B O 1
ATOM 1815 N N . VAL B 1 101 ? -6.426 -11.656 -5.402 1 89.81 101 VAL B N 1
ATOM 1816 C CA . VAL B 1 101 ? -6.27 -10.297 -4.891 1 89.81 101 VAL B CA 1
ATOM 1817 C C . VAL B 1 101 ? -7.254 -10.062 -3.746 1 89.81 101 VAL B C 1
ATOM 1819 O O . VAL B 1 101 ? -6.914 -9.43 -2.746 1 89.81 101 VAL B O 1
ATOM 1822 N N . THR B 1 102 ? -8.414 -10.602 -3.764 1 86 102 THR B N 1
ATOM 1823 C CA . THR B 1 102 ? -9.445 -10.398 -2.754 1 86 102 THR B CA 1
ATOM 1824 C C . THR B 1 102 ? -9.031 -11.008 -1.419 1 86 102 THR B C 1
ATOM 1826 O O . THR B 1 102 ? -9.055 -10.336 -0.387 1 86 102 THR B O 1
ATOM 1829 N N . VAL B 1 103 ? -8.594 -12.195 -1.459 1 82.12 103 VAL B N 1
ATOM 1830 C CA . VAL B 1 103 ? -8.195 -12.891 -0.24 1 82.12 103 VAL B CA 1
ATOM 1831 C C . VAL B 1 103 ? -6.961 -12.219 0.357 1 82.12 103 VAL B C 1
ATOM 1833 O O . VAL B 1 103 ? -6.891 -12 1.568 1 82.12 103 VAL B O 1
ATOM 1836 N N . TRP B 1 104 ? -6.023 -11.906 -0.457 1 88.25 104 TRP B N 1
ATOM 1837 C CA . TRP B 1 104 ? -4.789 -11.281 0.01 1 88.25 104 TRP B CA 1
ATOM 1838 C C . TRP B 1 104 ? -5.086 -9.977 0.744 1 88.25 104 TRP B C 1
ATOM 1840 O O . TRP B 1 104 ? -4.668 -9.789 1.89 1 88.25 104 TRP B O 1
ATOM 1850 N N . PHE B 1 105 ? -5.887 -9.156 0.203 1 87.62 105 PHE B N 1
ATOM 1851 C CA . PHE B 1 105 ? -6.109 -7.84 0.788 1 87.62 105 PHE B CA 1
ATOM 1852 C C . PHE B 1 105 ? -7.113 -7.914 1.931 1 87.62 105 PHE B C 1
ATOM 1854 O O . PHE B 1 105 ? -7.055 -7.117 2.869 1 87.62 105 PHE B O 1
ATOM 1861 N N . ALA B 1 106 ? -7.945 -8.906 1.906 1 80.38 106 ALA B N 1
ATOM 1862 C CA . ALA B 1 106 ? -8.828 -9.086 3.055 1 80.38 106 ALA B CA 1
ATOM 1863 C C . ALA B 1 106 ? -8.031 -9.328 4.332 1 80.38 106 ALA B C 1
ATOM 1865 O O . ALA B 1 106 ? -8.328 -8.742 5.379 1 80.38 106 ALA B O 1
ATOM 1866 N N . VAL B 1 107 ? -7.02 -10.148 4.25 1 81.44 107 VAL B N 1
ATOM 1867 C CA . VAL B 1 107 ? -6.203 -10.469 5.418 1 81.44 107 VAL B CA 1
ATOM 1868 C C . VAL B 1 107 ? -5.285 -9.297 5.746 1 81.44 107 VAL B C 1
ATOM 1870 O O . VAL B 1 107 ? -5.117 -8.938 6.918 1 81.44 107 VAL B O 1
ATOM 1873 N N . LEU B 1 108 ? -4.711 -8.734 4.766 1 87.75 108 LEU B N 1
ATOM 1874 C CA . LEU B 1 108 ? -3.844 -7.574 4.961 1 87.75 108 LEU B CA 1
ATOM 1875 C C . LEU B 1 108 ? -4.594 -6.445 5.656 1 87.75 108 LEU B C 1
ATOM 1877 O O . LEU B 1 108 ? -4.066 -5.816 6.574 1 87.75 108 LEU B O 1
ATOM 1881 N N . LEU B 1 109 ? -5.754 -6.262 5.328 1 83.5 109 LEU B N 1
ATOM 1882 C CA . LEU B 1 109 ? -6.574 -5.176 5.855 1 83.5 109 LEU B CA 1
ATOM 1883 C C . LEU B 1 109 ? -6.859 -5.379 7.336 1 83.5 109 LEU B C 1
ATOM 1885 O O . LEU B 1 109 ? -6.938 -4.414 8.102 1 83.5 109 LEU B O 1
ATOM 1889 N N . ALA B 1 110 ? -7.062 -6.59 7.672 1 79.31 110 ALA B N 1
ATOM 1890 C CA . ALA B 1 110 ? -7.27 -6.875 9.086 1 79.31 110 ALA B CA 1
ATOM 1891 C C . ALA B 1 110 ? -6.098 -6.375 9.93 1 79.31 110 ALA B C 1
ATOM 1893 O O . ALA B 1 110 ? -6.297 -5.688 10.93 1 79.31 110 ALA B O 1
ATOM 1894 N N . GLY B 1 111 ? -4.941 -6.707 9.5 1 84.81 111 GLY B N 1
ATOM 1895 C CA . GLY B 1 111 ? -3.76 -6.219 10.203 1 84.81 111 GLY B CA 1
ATOM 1896 C C . GLY B 1 111 ? -3.6 -4.715 10.125 1 84.81 111 GLY B C 1
ATOM 1897 O O . GLY B 1 111 ? -3.191 -4.078 11.094 1 84.81 111 GLY B O 1
ATOM 1898 N N . GLN B 1 112 ? -3.969 -4.195 9 1 89.25 112 GLN B N 1
ATOM 1899 C CA . GLN B 1 112 ? -3.836 -2.764 8.75 1 89.25 112 GLN B CA 1
ATOM 1900 C C . GLN B 1 112 ? -4.754 -1.958 9.664 1 89.25 112 GLN B C 1
ATOM 1902 O O . GLN B 1 112 ? -4.32 -0.992 10.297 1 89.25 112 GLN B O 1
ATOM 1907 N N . LEU B 1 113 ? -5.977 -2.32 9.844 1 84.31 113 LEU B N 1
ATOM 1908 C CA . LEU B 1 113 ? -6.945 -1.549 10.609 1 84.31 113 LEU B CA 1
ATOM 1909 C C . LEU B 1 113 ? -6.715 -1.719 12.109 1 84.31 113 LEU B C 1
ATOM 1911 O O . LEU B 1 113 ? -6.879 -0.77 12.875 1 84.31 113 LEU B O 1
ATOM 1915 N N . ILE B 1 114 ? -6.375 -2.912 12.523 1 84.56 114 ILE B N 1
ATOM 1916 C CA . ILE B 1 114 ? -6.047 -3.127 13.93 1 84.56 114 ILE B CA 1
ATOM 1917 C C . ILE B 1 114 ? -4.871 -2.236 14.32 1 84.56 114 ILE B C 1
ATOM 1919 O O . ILE B 1 114 ? -4.926 -1.537 15.336 1 84.56 114 ILE B O 1
ATOM 1923 N N . ALA B 1 115 ? -3.91 -2.252 13.531 1 91.31 115 ALA B N 1
ATOM 1924 C CA . ALA B 1 115 ? -2.736 -1.427 13.805 1 91.31 115 ALA B CA 1
ATOM 1925 C C . ALA B 1 115 ? -3.084 0.058 13.742 1 91.31 115 ALA B C 1
ATOM 1927 O O . ALA B 1 115 ? -2.625 0.845 14.57 1 91.31 115 ALA B O 1
ATOM 1928 N N . ALA B 1 116 ? -3.879 0.418 12.781 1 90.88 116 ALA B N 1
ATOM 1929 C CA . ALA B 1 116 ? -4.27 1.815 12.617 1 90.88 116 ALA B CA 1
ATOM 1930 C C . ALA B 1 116 ? -4.977 2.34 13.859 1 90.88 116 ALA B C 1
ATOM 1932 O O . ALA B 1 116 ? -4.703 3.451 14.32 1 90.88 116 ALA B O 1
ATOM 1933 N N . LEU B 1 117 ? -5.844 1.557 14.398 1 86.75 117 LEU B N 1
ATOM 1934 C CA . LEU B 1 117 ? -6.562 1.953 15.602 1 86.75 117 LEU B CA 1
ATOM 1935 C C . LEU B 1 117 ? -5.605 2.143 16.781 1 86.75 117 LEU B C 1
ATOM 1937 O O . LEU B 1 117 ? -5.707 3.127 17.516 1 86.75 117 LEU B O 1
ATOM 1941 N N . ILE B 1 118 ? -4.734 1.205 16.875 1 89.88 118 ILE B N 1
ATOM 1942 C CA . ILE B 1 118 ? -3.764 1.258 17.969 1 89.88 118 ILE B CA 1
ATOM 1943 C C . ILE B 1 118 ? -2.85 2.467 17.797 1 89.88 118 ILE B C 1
ATOM 1945 O O . ILE B 1 118 ? -2.621 3.227 18.734 1 89.88 118 ILE B O 1
ATOM 1949 N N . PHE B 1 119 ? -2.387 2.713 16.594 1 93.31 119 PHE B N 1
ATOM 1950 C CA . PHE B 1 119 ? -1.465 3.807 16.312 1 93.31 119 PHE B CA 1
ATOM 1951 C C . PHE B 1 119 ? -2.141 5.156 16.516 1 93.31 119 PHE B C 1
ATOM 1953 O O . PHE B 1 119 ? -1.553 6.062 17.109 1 93.31 119 PHE B O 1
ATOM 1960 N N . ASP B 1 120 ? -3.365 5.27 16.062 1 91.06 120 ASP B N 1
ATOM 1961 C CA . ASP B 1 120 ? -4.098 6.516 16.25 1 91.06 120 ASP B CA 1
ATOM 1962 C C . ASP B 1 120 ? -4.355 6.781 17.734 1 91.06 120 ASP B C 1
ATOM 1964 O O . ASP B 1 120 ? -4.203 7.91 18.203 1 91.06 120 ASP B O 1
ATOM 1968 N N . HIS B 1 121 ? -4.723 5.73 18.453 1 88.94 121 HIS B N 1
ATOM 1969 C CA . HIS B 1 121 ? -5.082 5.863 19.859 1 88.94 121 HIS B CA 1
ATOM 1970 C C . HIS B 1 121 ? -3.902 6.371 20.688 1 88.94 121 HIS B C 1
ATOM 1972 O O . HIS B 1 121 ? -4.082 7.16 21.609 1 88.94 121 HIS B O 1
ATOM 1978 N N . PHE B 1 122 ? -2.703 6.004 20.344 1 92.62 122 PHE B N 1
ATOM 1979 C CA . PHE B 1 122 ? -1.528 6.348 21.125 1 92.62 122 PHE B CA 1
ATOM 1980 C C . PHE B 1 122 ? -0.751 7.488 20.484 1 92.62 122 PHE B C 1
ATOM 1982 O O . PHE B 1 122 ? 0.206 8.008 21.062 1 92.62 122 PHE B O 1
ATOM 1989 N N . GLY B 1 123 ? -1.193 7.91 19.297 1 91.94 123 GLY B N 1
ATOM 1990 C CA . GLY B 1 123 ? -0.394 8.875 18.547 1 91.94 123 GLY B CA 1
ATOM 1991 C C . GLY B 1 123 ? 1.001 8.375 18.234 1 91.94 123 GLY B C 1
ATOM 1992 O O . GLY B 1 123 ? 1.99 9.062 18.484 1 91.94 123 GLY B O 1
ATOM 1993 N N . ALA B 1 124 ? 1.02 7.258 17.719 1 92.25 124 ALA B N 1
ATOM 1994 C CA . ALA B 1 124 ? 2.293 6.594 17.453 1 92.25 124 ALA B CA 1
ATOM 1995 C C . ALA B 1 124 ? 3.129 7.391 16.453 1 92.25 124 ALA B C 1
ATOM 1997 O O . ALA B 1 124 ? 2.586 8.117 15.617 1 92.25 124 ALA B O 1
ATOM 1998 N N . PHE B 1 125 ? 4.465 7.336 16.594 1 92.88 125 PHE B N 1
ATOM 1999 C CA . PHE B 1 125 ? 5.453 7.891 15.672 1 92.88 125 PHE B CA 1
ATOM 2000 C C . PHE B 1 125 ? 5.34 9.414 15.609 1 92.88 125 PHE B C 1
ATOM 2002 O O . PHE B 1 125 ? 5.527 10.008 14.547 1 92.88 125 PHE B O 1
ATOM 2009 N N . GLY B 1 126 ? 4.906 9.969 16.703 1 89.12 126 GLY B N 1
ATOM 2010 C CA . GLY B 1 126 ? 4.906 11.422 16.828 1 89.12 126 GLY B CA 1
ATOM 2011 C C . GLY B 1 126 ? 3.707 12.078 16.188 1 89.12 126 GLY B C 1
ATOM 2012 O O . GLY B 1 126 ? 3.723 13.281 15.914 1 89.12 126 GLY B O 1
ATOM 2013 N N . GLN B 1 127 ? 2.668 11.312 15.883 1 90.94 127 GLN B N 1
ATOM 2014 C CA . GLN B 1 127 ? 1.44 11.867 15.312 1 90.94 127 GLN B CA 1
ATOM 2015 C C . GLN B 1 127 ? 0.471 12.289 16.422 1 90.94 127 GLN B C 1
ATOM 2017 O O . GLN B 1 127 ? 0.677 11.969 17.594 1 90.94 127 GLN B O 1
ATOM 2022 N N . ASP B 1 128 ? -0.536 12.992 16.016 1 90.44 128 ASP B N 1
ATOM 2023 C CA . ASP B 1 128 ? -1.539 13.43 16.984 1 90.44 128 ASP B CA 1
ATOM 2024 C C . ASP B 1 128 ? -2.352 12.25 17.5 1 90.44 128 ASP B C 1
ATOM 2026 O O . ASP B 1 128 ? -2.672 11.328 16.75 1 90.44 128 ASP B O 1
ATOM 2030 N N . VAL B 1 129 ? -2.619 12.32 18.781 1 91.56 129 VAL B N 1
ATOM 2031 C CA . VAL B 1 129 ? -3.488 11.32 19.391 1 91.56 129 VAL B CA 1
ATOM 2032 C C . VAL B 1 129 ? -4.918 11.5 18.891 1 91.56 129 VAL B C 1
ATOM 2034 O O . VAL B 1 129 ? -5.453 12.617 18.922 1 91.56 129 VAL B O 1
ATOM 2037 N N . ARG B 1 130 ? -5.465 10.477 18.344 1 88.62 130 ARG B N 1
ATOM 2038 C CA . ARG B 1 130 ? -6.867 10.398 17.953 1 88.62 130 ARG B CA 1
ATOM 2039 C C . ARG B 1 130 ? -7.566 9.234 18.656 1 88.62 130 ARG B C 1
ATOM 2041 O O . ARG B 1 130 ? -7.504 8.094 18.188 1 88.62 130 ARG B O 1
ATOM 2048 N N . PRO B 1 131 ? -8.258 9.555 19.688 1 86.31 131 PRO B N 1
ATOM 2049 C CA . PRO B 1 131 ? -8.844 8.492 20.5 1 86.31 131 PRO B CA 1
ATOM 2050 C C . PRO B 1 131 ? -9.812 7.609 19.719 1 86.31 131 PRO B C 1
ATOM 2052 O O . PRO B 1 131 ? -10.539 8.102 18.844 1 86.31 131 PRO B O 1
ATOM 2055 N N . VAL B 1 132 ? -9.617 6.34 20.031 1 79.56 132 VAL B N 1
ATOM 2056 C CA . VAL B 1 132 ? -10.5 5.352 19.422 1 79.56 132 VAL B CA 1
ATOM 2057 C C . VAL B 1 132 ? -11.906 5.477 20 1 79.56 132 VAL B C 1
ATOM 2059 O O . VAL B 1 132 ? -12.086 5.438 21.219 1 79.56 132 VAL B O 1
ATOM 2062 N N . THR B 1 133 ? -12.828 5.746 19.141 1 80.81 133 THR B N 1
ATOM 2063 C CA . THR B 1 133 ? -14.219 5.84 19.578 1 80.81 133 THR B CA 1
ATOM 2064 C C . THR B 1 133 ? -14.969 4.547 19.281 1 80.81 133 THR B C 1
ATOM 2066 O O . THR B 1 133 ? -14.469 3.691 18.531 1 80.81 133 THR B O 1
ATOM 2069 N N . LEU B 1 134 ? -16.031 4.336 19.922 1 77.44 134 LEU B N 1
ATOM 2070 C CA . LEU B 1 134 ? -16.859 3.16 19.672 1 77.44 134 LEU B CA 1
ATOM 2071 C C . LEU B 1 134 ? -17.281 3.086 18.219 1 77.44 134 LEU B C 1
ATOM 2073 O O . LEU B 1 134 ? -17.422 1.995 17.656 1 77.44 134 LEU B O 1
ATOM 2077 N N . GLU B 1 135 ? -17.375 4.211 17.688 1 72.94 135 GLU B N 1
ATOM 2078 C CA . GLU B 1 135 ? -17.75 4.262 16.281 1 72.94 135 GLU B CA 1
ATOM 2079 C C . GLU B 1 135 ? -16.625 3.711 15.391 1 72.94 135 GLU B C 1
ATOM 2081 O O . GLU B 1 135 ? -16.891 2.982 14.43 1 72.94 135 GLU B O 1
ATOM 2086 N N . LYS B 1 136 ? -15.414 4.035 15.812 1 74.38 136 LYS B N 1
ATOM 2087 C CA . LYS B 1 136 ? -14.281 3.518 15.055 1 74.38 136 LYS B CA 1
ATOM 2088 C C . LYS B 1 136 ? -14.141 2.01 15.234 1 74.38 136 LYS B C 1
ATOM 2090 O O . LYS B 1 136 ? -13.859 1.287 14.281 1 74.38 136 LYS B O 1
ATOM 2095 N N . ILE B 1 137 ? -14.422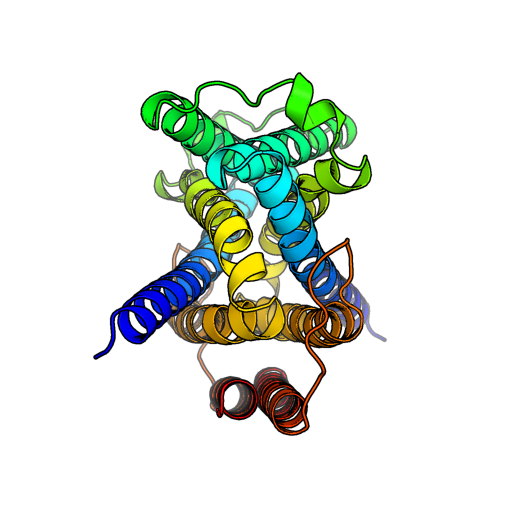 1.57 16.406 1 74.81 137 ILE B N 1
ATOM 2096 C CA . ILE B 1 137 ? -14.359 0.141 16.688 1 74.81 137 ILE B CA 1
ATOM 2097 C C . ILE B 1 137 ? -15.453 -0.587 15.914 1 74.81 137 ILE B C 1
ATOM 2099 O O . ILE B 1 137 ? -15.203 -1.631 15.305 1 74.81 137 ILE B O 1
ATOM 2103 N N . ALA B 1 138 ? -16.531 -0.048 15.961 1 71.62 138 ALA B N 1
ATOM 2104 C CA . ALA B 1 138 ? -17.641 -0.652 15.234 1 71.62 138 ALA B CA 1
ATOM 2105 C C . ALA B 1 138 ? -17.359 -0.703 13.734 1 71.62 138 ALA B C 1
ATOM 2107 O O . ALA B 1 138 ? -17.703 -1.681 13.07 1 71.62 138 ALA B O 1
ATOM 2108 N N . GLY B 1 139 ? -16.766 0.362 13.305 1 66.56 139 GLY B N 1
ATOM 2109 C CA . GLY B 1 139 ? -16.375 0.39 11.906 1 66.56 139 GLY B CA 1
ATOM 2110 C C . GLY B 1 139 ? -15.383 -0.696 11.539 1 66.56 139 GLY B C 1
ATOM 2111 O O . GLY B 1 139 ? -15.555 -1.386 10.531 1 66.56 139 GLY B O 1
ATOM 2112 N N . VAL B 1 140 ? -14.438 -0.964 12.406 1 68.62 140 VAL B N 1
ATOM 2113 C CA . VAL B 1 140 ? -13.43 -1.993 12.195 1 68.62 140 VAL B CA 1
ATOM 2114 C C . VAL B 1 140 ? -14.07 -3.375 12.281 1 68.62 140 VAL B C 1
ATOM 2116 O O . VAL B 1 140 ? -13.773 -4.258 11.469 1 68.62 140 VAL B O 1
ATOM 2119 N N . VAL B 1 141 ? -14.883 -3.576 13.227 1 69.62 141 VAL B N 1
ATOM 2120 C CA . VAL B 1 141 ? -15.57 -4.848 13.414 1 69.62 141 VAL B CA 1
ATOM 2121 C C . VAL B 1 141 ? -16.422 -5.16 12.188 1 69.62 141 VAL B C 1
ATOM 2123 O O . VAL B 1 141 ? -16.453 -6.297 11.711 1 69.62 141 VAL B O 1
ATOM 2126 N N . ALA B 1 142 ? -17.047 -4.18 11.773 1 63.34 142 ALA B N 1
ATOM 2127 C CA . ALA B 1 142 ? -17.859 -4.363 10.57 1 63.34 142 ALA B CA 1
ATOM 2128 C C . ALA B 1 142 ? -17 -4.727 9.367 1 63.34 142 ALA B C 1
ATOM 2130 O O . ALA B 1 142 ? -17.391 -5.562 8.547 1 63.34 142 ALA B O 1
ATOM 2131 N N . LEU B 1 143 ? -15.867 -4.152 9.398 1 60.28 143 LEU B N 1
ATOM 2132 C CA . LEU B 1 143 ? -14.914 -4.477 8.344 1 60.28 143 LEU B CA 1
ATOM 2133 C C . LEU B 1 143 ? -14.477 -5.934 8.43 1 60.28 143 LEU B C 1
ATOM 2135 O O . LEU B 1 143 ? -14.438 -6.637 7.422 1 60.28 143 LEU B O 1
ATOM 2139 N N . PHE B 1 144 ? -14.156 -6.418 9.609 1 64.06 144 PHE B N 1
ATOM 2140 C CA . PHE B 1 144 ? -13.734 -7.793 9.836 1 64.06 144 PHE B CA 1
ATOM 2141 C C . PHE B 1 144 ? -14.867 -8.766 9.531 1 64.06 144 PHE B C 1
ATOM 2143 O O . PHE B 1 144 ? -14.633 -9.859 9.008 1 64.06 144 PHE B O 1
ATOM 2150 N N . GLY B 1 145 ? -15.945 -8.414 10.023 1 62.81 145 GLY B N 1
ATOM 2151 C CA . GLY B 1 145 ? -17.078 -9.258 9.672 1 62.81 145 GLY B CA 1
ATOM 2152 C C . GLY B 1 145 ? -17.25 -9.438 8.172 1 62.81 145 GLY B C 1
ATOM 2153 O O . GLY B 1 145 ? -17.484 -10.547 7.699 1 62.81 145 GLY B O 1
ATOM 2154 N N . GLY B 1 146 ? -17.078 -8.422 7.465 1 55.94 146 GLY B N 1
ATOM 2155 C CA . GLY B 1 146 ? -17.109 -8.5 6.012 1 55.94 146 GLY B CA 1
ATOM 2156 C C . GLY B 1 146 ? -15.984 -9.344 5.434 1 55.94 146 GLY B C 1
ATOM 2157 O O . GLY B 1 146 ? -16.219 -10.18 4.559 1 55.94 146 GLY B O 1
ATOM 2158 N N . ALA B 1 147 ? -14.773 -9.148 5.984 1 56.56 147 ALA B N 1
ATOM 2159 C CA . ALA B 1 147 ? -13.625 -9.953 5.57 1 56.56 147 ALA B CA 1
ATOM 2160 C C . ALA B 1 147 ? -13.859 -11.43 5.844 1 56.56 147 ALA B C 1
ATOM 2162 O O . ALA B 1 147 ? -13.516 -12.281 5.02 1 56.56 147 ALA B O 1
ATOM 2163 N N . TRP B 1 148 ? -14.32 -11.797 7.004 1 62.16 148 TRP B N 1
ATOM 2164 C CA . TRP B 1 148 ? -14.602 -13.172 7.395 1 62.16 148 TRP B CA 1
ATOM 2165 C C . TRP B 1 148 ? -15.578 -13.828 6.418 1 62.16 148 TRP B C 1
ATOM 2167 O O . TRP B 1 148 ? -15.406 -14.992 6.051 1 62.16 148 TRP B O 1
ATOM 2177 N N . LEU B 1 149 ? -16.469 -13.117 5.984 1 59.03 149 LEU B N 1
ATOM 2178 C CA . LEU B 1 149 ? -17.438 -13.664 5.047 1 59.03 149 LEU B CA 1
ATOM 2179 C C . LEU B 1 149 ? -16.812 -13.914 3.684 1 59.03 149 LEU B C 1
ATOM 2181 O O . LEU B 1 149 ? -17.203 -14.828 2.963 1 59.03 149 LEU B O 1
ATOM 2185 N N . ILE B 1 150 ? -15.82 -13.156 3.428 1 55.94 150 ILE B N 1
ATOM 2186 C CA . ILE B 1 150 ? -15.094 -13.312 2.17 1 55.94 150 ILE B CA 1
ATOM 2187 C C . ILE B 1 150 ? -14.25 -14.586 2.217 1 55.94 150 ILE B C 1
ATOM 2189 O O . ILE B 1 150 ? -14.117 -15.289 1.214 1 55.94 150 ILE B O 1
ATOM 2193 N N . LEU B 1 151 ? -13.602 -14.922 3.387 1 53.47 151 LEU B N 1
ATOM 2194 C CA . LEU B 1 151 ? -12.672 -16.031 3.531 1 53.47 151 LEU B CA 1
ATOM 2195 C C . LEU B 1 151 ? -13.414 -17.328 3.836 1 53.47 151 LEU B C 1
ATOM 2197 O O . LEU B 1 151 ? -12.828 -18.406 3.797 1 53.47 151 LEU B O 1
ATOM 2201 N N . LYS B 1 152 ? -14.602 -17.281 4.215 1 53.56 152 LYS B N 1
ATOM 2202 C CA . LYS B 1 152 ? -15.273 -18.531 4.562 1 53.56 152 LYS B CA 1
ATOM 2203 C C . LYS B 1 152 ? -15.242 -19.516 3.396 1 53.56 152 LYS B C 1
ATOM 2205 O O . LYS B 1 152 ? -15.555 -19.141 2.262 1 53.56 152 LYS B O 1
ATOM 2210 N N . PRO B 1 153 ? -14.453 -20.688 3.662 1 45.75 153 PRO B N 1
ATOM 2211 C CA . PRO B 1 153 ? -14.406 -21.797 2.689 1 45.75 153 PRO B CA 1
A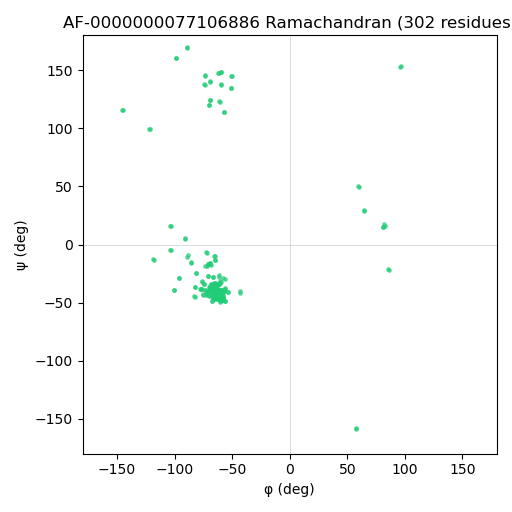TOM 2212 C C . PRO B 1 153 ? -15.781 -22.172 2.154 1 45.75 153 PRO B C 1
ATOM 2214 O O . PRO B 1 153 ? -16.797 -21.953 2.83 1 45.75 153 PRO B O 1
#

Sequence (306 aa):
MSSAGLTGFFLLAAAFAGGVLVSAQGMVNGKLNQVLGSPIQAAFISFSGGWLILGVMMFLSGHGAPSMTRLSTAPWWALLGGVAGSYMVASTAFGVPRVGVTVWFAVLLAGQLIAALIFDHFGAFGQDVRPVTLEKIAGVVALFGGAWLILKPMSSAGLTGFFLLAAAFAGGVLVSAQGMVNGKLNQVLGSPIQAAFISFSGGWLILGVMMFLSGHGAPSMTRLSTAPWWALLGGVAGSYMVASTAFGVPRVGVTVWFAVLLAGQLIAALIFDHFGAFGQDVRPVTLEKIAGVVALFGGAWLILKP

InterPro domains:
  IPR006750 Putative inner membrane exporter, YdcZ [PF04657] (11-149)
  IPR006750 Putative inner membrane exporter, YdcZ [PTHR34821] (9-151)

Radius of gyration: 18.5 Å; Cα contacts (8 Å, |Δi|>4): 582; chains: 2; bounding box: 44×55×44 Å

Secondary structure (DSSP, 8-state):
--HHHHHHHHHHHHHHHHHHHHHHHHHHHHHHHHHHS-HHHHHHHHHHHHHHHHHHHHHHTS--SPPHHHHHHS-GGGGGHHHHHHHHHHHHHHHHHHH-HHHHHHHHHHHHHHHHHHHHHHTGGGPPP-PPPHHHHHHHHHHHHHHHHHH--/--HHHHHHHHHHHHHHHHHHHHHHHHHHHHHHHHHHS-HHHHHHHHHHHHHHHHHHHHHHTS--SPPHHHHHHS-GGGGGHHHHHHHHHHHHHHHHHHH-HHHHHHHHHHHHHHHHHHHHHHTGGGPPP-PPPHHHHHHHHHHHHHHHHHH--